Protein AF-0000000086879299 (afdb_homodimer)

pLDDT: mean 91.51, std 10.41, range [32.28, 98.56]

Secondary structure (DSSP, 8-state):
------EEEEEEEE---SSTT--EEEEEEEETTTEEEEEETTEEEEEEEEEPTT-TTEEEE-SS--EEEE-S-TTS-HHHHHHHHHHHHHTSBHHHIIIIIGGG-TT--S-B--GGG--/------EEEEEEEE---SSTT--EEEEEEEETTTEEEEEETTEEEEEEEEEPTT-TTEEEE-SS--EEEE-S-TTS-HHHHHHHHHHHHHTSBHHHIIIIIGGG-TT--S-B--GGG--

Foldseek 3Di:
DPPDWDWDWAKEWEDDDPDRVDIDIFIFIDTPQFKTWGDDPFFIKIFTWHDDPPDPRYTYHPPPDIDTPDGNNPPDDRVVVVVVVVVVVVVDDPVCCVPPPVVPDPPNPDDDPCCVPVD/DPPPWDWDWAKEWEDDDPDRVDIDIFIFIDTPQFKTWGDDPFFTKIFTWHDDPPDPRYTYHPPPDIDTPDGNRPPDDRVVVVVVVVVVVVVDDPVCCVPPPVVPDPPNPDDDPPCVPVD

Structure (mmCIF, N/CA/C/O backbone):
data_AF-0000000086879299-model_v1
#
loop_
_entity.id
_entity.type
_entity.pdbx_description
1 polymer 'Uncharacterized protein'
#
loop_
_atom_site.group_PDB
_atom_site.id
_atom_site.type_symbol
_atom_site.label_atom_id
_atom_site.label_alt_id
_atom_site.label_comp_id
_atom_site.label_asym_id
_atom_site.label_entity_id
_atom_site.label_seq_id
_atom_site.pdbx_PDB_ins_code
_atom_site.Cartn_x
_atom_site.Cartn_y
_atom_site.Cartn_z
_atom_site.occupancy
_atom_site.B_iso_or_equiv
_atom_site.auth_seq_id
_atom_site.auth_comp_id
_atom_site.auth_asym_id
_atom_site.auth_atom_id
_atom_site.pdbx_PDB_model_num
ATOM 1 N N . MET A 1 1 ? -0.903 2.312 -22.438 1 33.12 1 MET A N 1
ATOM 2 C CA . MET A 1 1 ? -1.897 1.322 -22.844 1 33.12 1 MET A CA 1
ATOM 3 C C . MET A 1 1 ? -2.477 0.607 -21.625 1 33.12 1 MET A C 1
ATOM 5 O O . MET A 1 1 ? -1.737 0.22 -20.719 1 33.12 1 MET A O 1
ATOM 9 N N . ILE A 1 2 ? -3.689 0.912 -21.172 1 43.72 2 ILE A N 1
ATOM 10 C CA . ILE A 1 2 ? -4.328 0.278 -20.016 1 43.72 2 ILE A CA 1
ATOM 11 C C . ILE A 1 2 ? -4.09 -1.229 -20.062 1 43.72 2 ILE A C 1
ATOM 13 O O . ILE A 1 2 ? -4.512 -1.903 -21 1 43.72 2 ILE A O 1
ATOM 17 N N . ALA A 1 3 ? -2.988 -1.629 -19.75 1 53.25 3 ALA A N 1
ATOM 18 C CA . ALA A 1 3 ? -2.605 -3.031 -19.906 1 53.25 3 ALA A CA 1
ATOM 19 C C . ALA A 1 3 ? -3.805 -3.951 -19.688 1 53.25 3 ALA A C 1
ATOM 21 O O . ALA A 1 3 ? -4.625 -3.719 -18.797 1 53.25 3 ALA A O 1
ATOM 22 N N . ASN A 1 4 ? -4.277 -4.523 -20.656 1 75.62 4 ASN A N 1
ATOM 23 C CA . ASN A 1 4 ? -5.379 -5.48 -20.688 1 75.62 4 ASN A CA 1
ATOM 24 C C . ASN A 1 4 ? -5.281 -6.469 -19.516 1 75.62 4 ASN A C 1
ATOM 26 O O . ASN A 1 4 ? -4.219 -7.039 -19.266 1 75.62 4 ASN A O 1
ATOM 30 N N . ILE A 1 5 ? -6.199 -6.336 -18.562 1 83.88 5 ILE A N 1
ATOM 31 C CA . ILE A 1 5 ? -6.316 -7.242 -17.438 1 83.88 5 ILE A CA 1
ATOM 32 C C . ILE A 1 5 ? -6.703 -8.633 -17.922 1 83.88 5 ILE A C 1
ATOM 34 O O . ILE A 1 5 ? -7.77 -8.82 -18.516 1 83.88 5 ILE A O 1
ATOM 38 N N . GLU A 1 6 ? -5.801 -9.547 -17.891 1 91.31 6 GLU A N 1
ATOM 39 C CA . GLU A 1 6 ? -6.07 -10.953 -18.188 1 91.31 6 GLU A CA 1
ATOM 40 C C . GLU A 1 6 ? -6.008 -11.797 -16.906 1 91.31 6 GLU A C 1
ATOM 42 O O . GLU A 1 6 ? -4.996 -11.797 -16.203 1 91.31 6 GLU A O 1
ATOM 47 N N . LEU A 1 7 ? -7.141 -12.43 -16.641 1 96.75 7 LEU A N 1
ATOM 48 C CA . LEU A 1 7 ? -7.199 -13.359 -15.508 1 96.75 7 LEU A CA 1
ATOM 49 C C . LEU A 1 7 ? -7.34 -14.797 -16 1 96.75 7 LEU A C 1
ATOM 51 O O . LEU A 1 7 ? -8.227 -15.102 -16.797 1 96.75 7 LEU A O 1
ATOM 55 N N . GLU A 1 8 ? -6.508 -15.594 -15.562 1 97.19 8 GLU A N 1
ATOM 56 C CA . GLU A 1 8 ? -6.574 -17 -15.93 1 97.19 8 GLU A CA 1
ATOM 57 C C . GLU A 1 8 ? -6.625 -17.891 -14.703 1 97.19 8 GLU A C 1
ATOM 59 O O . GLU A 1 8 ? -5.902 -17.672 -13.727 1 97.19 8 GLU A O 1
ATOM 64 N N . LEU A 1 9 ? -7.512 -18.891 -14.719 1 97.81 9 LEU A N 1
ATOM 65 C CA . LEU A 1 9 ? -7.52 -19.922 -13.688 1 97.81 9 LEU A CA 1
ATOM 66 C C . LEU A 1 9 ? -6.32 -20.844 -13.836 1 97.81 9 LEU A C 1
ATOM 68 O O . LEU A 1 9 ? -6.059 -21.359 -14.922 1 97.81 9 LEU A O 1
ATOM 72 N N . ALA A 1 10 ? -5.523 -20.953 -12.758 1 98.19 10 ALA A N 1
ATOM 73 C CA . ALA A 1 10 ? -4.289 -21.734 -12.828 1 98.19 10 ALA A CA 1
ATOM 74 C C . ALA A 1 10 ? -3.943 -22.328 -11.469 1 98.19 10 ALA A C 1
ATOM 76 O O . ALA A 1 10 ? -4.637 -22.094 -10.484 1 98.19 10 ALA A O 1
ATOM 77 N N . SER A 1 11 ? -2.967 -23.172 -11.523 1 98.19 11 SER A N 1
ATOM 78 C CA . SER A 1 11 ? -2.434 -23.766 -10.305 1 98.19 11 SER A CA 1
ATOM 79 C C . SER A 1 11 ? -1.055 -23.219 -9.977 1 98.19 11 SER A C 1
ATOM 81 O O . 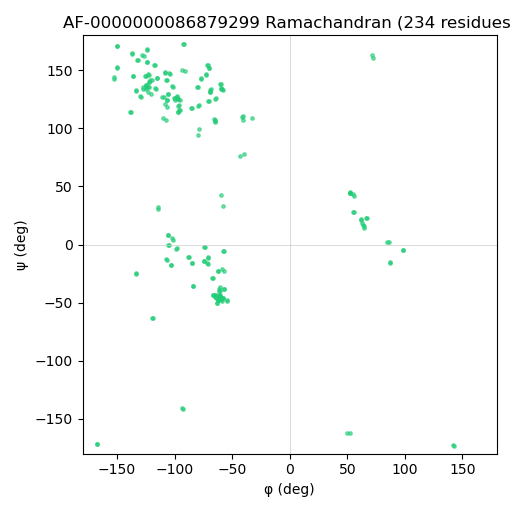SER A 1 11 ? -0.311 -22.797 -10.867 1 98.19 11 SER A O 1
ATOM 83 N N . MET A 1 12 ? -0.769 -23.141 -8.688 1 97.88 12 MET A N 1
ATOM 84 C CA . MET A 1 12 ? 0.548 -22.734 -8.203 1 97.88 12 MET A CA 1
ATOM 85 C C . MET A 1 12 ? 1.095 -23.766 -7.211 1 97.88 12 MET A C 1
ATOM 87 O O . MET A 1 12 ? 0.369 -24.234 -6.332 1 97.88 12 MET A O 1
ATOM 91 N N . VAL A 1 13 ? 2.268 -24.062 -7.375 1 96.75 13 VAL A N 1
ATOM 92 C CA . VAL A 1 13 ? 2.975 -24.891 -6.406 1 96.75 13 VAL A CA 1
ATOM 93 C C . VAL A 1 13 ? 3.766 -24.016 -5.445 1 96.75 13 VAL A C 1
ATOM 95 O O . VAL A 1 13 ? 4.539 -23.156 -5.875 1 96.75 13 VAL A O 1
ATOM 98 N N . LEU A 1 14 ? 3.523 -24.203 -4.207 1 95.94 14 LEU A N 1
ATOM 99 C CA . LEU A 1 14 ? 4.211 -23.422 -3.176 1 95.94 14 LEU A CA 1
ATOM 100 C C . LEU A 1 14 ? 4.977 -24.344 -2.229 1 95.94 14 LEU A C 1
ATOM 102 O O . LEU A 1 14 ? 4.461 -25.391 -1.822 1 95.94 14 LEU A O 1
ATOM 106 N N . GLY A 1 15 ? 6.145 -23.891 -1.827 1 92.81 15 GLY A N 1
ATOM 107 C CA . GLY A 1 15 ? 7.027 -24.656 -0.96 1 92.81 15 GLY A CA 1
ATOM 108 C C . GLY A 1 15 ? 8.492 -24.5 -1.317 1 92.81 15 GLY A C 1
ATOM 109 O O . GLY A 1 15 ? 8.867 -23.609 -2.076 1 92.81 15 GLY A O 1
ATOM 110 N N . PRO A 1 16 ? 9.344 -25.172 -0.777 1 91.12 16 PRO A N 1
ATOM 111 C CA . PRO A 1 16 ? 9.07 -26.156 0.265 1 91.12 16 PRO A CA 1
ATOM 112 C C . PRO A 1 16 ? 8.664 -25.516 1.592 1 91.12 16 PRO A C 1
ATOM 114 O O . PRO A 1 16 ? 8.961 -24.344 1.838 1 91.12 16 PRO A O 1
ATOM 117 N N . TRP A 1 17 ? 7.883 -26.312 2.42 1 91.81 17 TRP A N 1
ATOM 118 C CA . TRP A 1 17 ? 7.477 -25.922 3.766 1 91.81 17 TRP A CA 1
ATOM 119 C C . TRP A 1 17 ? 8.461 -26.438 4.805 1 91.81 17 TRP A C 1
ATOM 121 O O . TRP A 1 17 ? 9.68 -26.312 4.633 1 91.81 17 TRP A O 1
ATOM 131 N N . ASP A 1 18 ? 8.078 -26.859 5.879 1 90 18 ASP A N 1
ATOM 132 C CA . ASP A 1 18 ? 8.977 -27.266 6.957 1 90 18 ASP A CA 1
ATOM 133 C C . ASP A 1 18 ? 9.883 -28.422 6.52 1 90 18 ASP A C 1
ATOM 135 O O . ASP A 1 18 ? 11.078 -28.438 6.844 1 90 18 ASP A O 1
ATOM 139 N N . ASN A 1 19 ? 9.352 -29.344 5.715 1 91.81 19 ASN A N 1
ATOM 140 C CA . ASN A 1 19 ? 10.141 -30.422 5.121 1 91.81 19 ASN A CA 1
ATOM 141 C C . ASN A 1 19 ? 10.469 -30.141 3.656 1 91.81 19 ASN A C 1
ATOM 143 O O . ASN A 1 19 ? 9.594 -29.719 2.891 1 91.81 19 ASN A O 1
ATOM 147 N N . PRO A 1 20 ? 11.672 -30.391 3.277 1 92.12 20 PRO A N 1
ATOM 148 C CA . PRO A 1 20 ? 12.141 -30.016 1.94 1 92.12 20 PRO A CA 1
ATOM 149 C C . PRO A 1 20 ? 11.312 -30.656 0.826 1 92.12 20 PRO A C 1
ATOM 151 O O . PRO A 1 20 ? 11.328 -30.172 -0.309 1 92.12 20 PRO A O 1
ATOM 154 N N . HIS A 1 21 ? 10.664 -31.656 1.074 1 93.31 21 HIS A N 1
ATOM 155 C CA . HIS A 1 21 ? 9.906 -32.344 0.033 1 93.31 21 HIS A CA 1
ATOM 156 C C . HIS A 1 21 ? 8.422 -32.031 0.12 1 93.31 21 HIS A C 1
ATOM 158 O O . HIS A 1 21 ? 7.613 -32.594 -0.616 1 93.31 21 HIS A O 1
ATOM 164 N N . GLN A 1 22 ? 8.023 -31.141 1.001 1 94.81 22 GLN A N 1
ATOM 165 C CA . GLN A 1 22 ? 6.613 -30.828 1.217 1 94.81 22 GLN A CA 1
ATOM 166 C C . GLN A 1 22 ? 6.191 -29.578 0.436 1 94.81 22 GLN A C 1
ATOM 168 O O . GLN A 1 22 ? 6.695 -28.484 0.689 1 94.81 22 GLN A O 1
ATOM 173 N N . TYR A 1 23 ? 5.324 -29.828 -0.511 1 95.69 23 TYR A N 1
ATOM 174 C CA . TYR A 1 23 ? 4.758 -28.75 -1.328 1 95.69 23 TYR A CA 1
ATOM 175 C C . TYR A 1 23 ? 3.234 -28.766 -1.255 1 95.69 23 TYR A C 1
ATOM 177 O O . TYR A 1 23 ? 2.631 -29.75 -0.825 1 95.69 23 TYR A O 1
ATOM 185 N N . ALA A 1 24 ? 2.727 -27.656 -1.532 1 95.88 24 ALA A N 1
ATOM 186 C CA . ALA A 1 24 ? 1.274 -27.531 -1.609 1 95.88 24 ALA A CA 1
ATOM 187 C C . ALA A 1 24 ? 0.845 -26.953 -2.957 1 95.88 24 ALA A C 1
ATOM 189 O O . ALA A 1 24 ? 1.569 -26.172 -3.559 1 95.88 24 ALA A O 1
ATOM 190 N N . LEU A 1 25 ? -0.241 -27.453 -3.344 1 96.5 25 LEU A N 1
ATOM 191 C CA . LEU A 1 25 ? -0.847 -26.969 -4.578 1 96.5 25 LEU A CA 1
ATOM 192 C C . LEU A 1 25 ? -2.057 -26.078 -4.281 1 96.5 25 LEU A C 1
ATOM 194 O O . LEU A 1 25 ? -2.928 -26.469 -3.494 1 96.5 25 LEU A O 1
ATOM 198 N N . TYR A 1 26 ? -2.016 -24.953 -4.914 1 97.31 26 TYR A N 1
ATOM 199 C CA . TYR A 1 26 ? -3.135 -24.016 -4.781 1 97.31 26 TYR A CA 1
ATOM 200 C C . TYR A 1 26 ? -3.729 -23.688 -6.141 1 97.31 26 TYR A C 1
ATOM 202 O O . TYR A 1 26 ? -3.016 -23.656 -7.148 1 97.31 26 TYR A O 1
ATOM 210 N N . GLU A 1 27 ? -4.953 -23.5 -6.078 1 97.56 27 GLU A N 1
ATOM 211 C CA . GLU A 1 27 ? -5.633 -22.969 -7.262 1 97.56 27 GLU A CA 1
ATOM 212 C C . GLU A 1 27 ? -6.039 -21.516 -7.062 1 97.56 27 GLU A C 1
ATOM 214 O O . GLU A 1 27 ? -6.457 -21.125 -5.969 1 97.56 27 GLU A O 1
ATOM 219 N N . GLY A 1 28 ? -5.895 -20.734 -8.148 1 98.06 28 GLY A N 1
ATOM 220 C CA . GLY A 1 28 ? -6.262 -19.328 -8.086 1 98.06 28 GLY A CA 1
ATOM 221 C C . GLY A 1 28 ? -6.332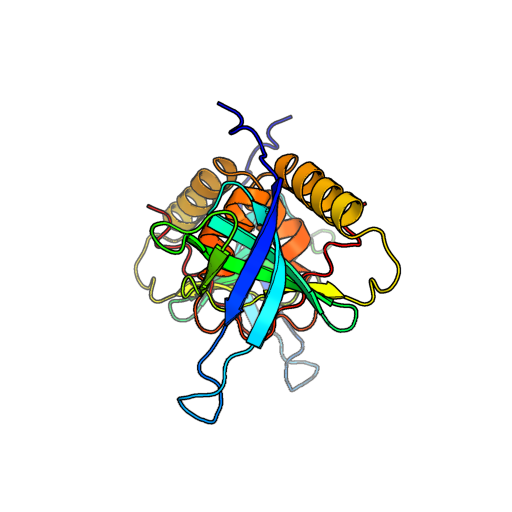 -18.672 -9.453 1 98.06 28 GLY A C 1
ATOM 222 O O . GLY A 1 28 ? -6.363 -19.344 -10.477 1 98.06 28 GLY A O 1
ATOM 223 N N . TYR A 1 29 ? -6.488 -17.406 -9.453 1 98.56 29 TYR A N 1
ATOM 224 C CA . TYR A 1 29 ? -6.551 -16.609 -10.672 1 98.56 29 TYR A CA 1
ATOM 225 C C . TYR A 1 29 ? -5.27 -15.812 -10.867 1 98.56 29 TYR A C 1
ATOM 227 O O . TYR A 1 29 ? -4.879 -15.031 -10 1 98.56 29 TYR A O 1
ATOM 235 N N . VAL A 1 30 ? -4.66 -15.992 -12 1 98.5 30 VAL A N 1
ATOM 236 C CA . VAL A 1 30 ? -3.395 -15.336 -12.305 1 98.5 30 VAL A CA 1
ATOM 237 C C . VAL A 1 30 ? -3.652 -14.086 -13.148 1 98.5 30 VAL A C 1
ATOM 239 O O . VAL A 1 30 ? -4.367 -14.148 -14.156 1 98.5 30 VAL A O 1
ATOM 242 N N . LEU A 1 31 ? -3.117 -13.016 -12.664 1 98.25 31 LEU A N 1
ATOM 243 C CA . LEU A 1 31 ? -3.205 -11.742 -13.367 1 98.25 31 LEU A CA 1
ATOM 244 C C . LEU A 1 31 ? -1.965 -11.5 -14.219 1 98.25 31 LEU A C 1
ATOM 246 O O . LEU A 1 31 ? -0.853 -11.414 -13.695 1 98.25 31 LEU A O 1
ATOM 250 N N . ASN A 1 32 ? -2.127 -11.43 -15.539 1 96.75 32 ASN A N 1
ATOM 251 C CA . ASN A 1 32 ? -1.102 -11.078 -16.516 1 96.75 32 ASN A CA 1
ATOM 252 C C . ASN A 1 32 ? 0.121 -11.984 -16.391 1 96.75 32 ASN A C 1
ATOM 254 O O . ASN A 1 32 ? 1.256 -11.523 -16.516 1 96.75 32 ASN A O 1
ATOM 258 N N . GLU A 1 33 ? -0.052 -13.227 -15.922 1 96.25 33 GLU A N 1
ATOM 259 C CA . GLU A 1 33 ? 0.98 -14.25 -15.797 1 96.25 33 GLU A CA 1
ATOM 260 C C . GLU A 1 33 ? 2.031 -13.852 -14.766 1 96.25 33 GLU A C 1
ATOM 262 O O . GLU A 1 33 ? 3.18 -14.297 -14.836 1 96.25 33 GLU A O 1
ATOM 267 N N . ARG A 1 34 ? 1.686 -12.945 -13.812 1 97.5 34 ARG A N 1
ATOM 268 C CA . ARG A 1 34 ? 2.723 -12.422 -12.922 1 97.5 34 ARG A CA 1
ATOM 269 C C . ARG A 1 34 ? 2.266 -12.445 -11.469 1 97.5 34 ARG A C 1
ATOM 271 O O . ARG A 1 34 ? 3.09 -12.445 -10.555 1 97.5 34 ARG A O 1
ATOM 278 N N . HIS A 1 35 ? 1.022 -12.414 -11.273 1 98.44 35 HIS A N 1
ATOM 279 C CA . HIS A 1 35 ? 0.482 -12.383 -9.922 1 98.44 35 HIS A CA 1
ATOM 280 C C . HIS A 1 35 ? -0.698 -13.336 -9.773 1 98.44 35 HIS A C 1
ATOM 282 O O . HIS A 1 35 ? -1.48 -13.508 -10.719 1 98.44 35 HIS A O 1
ATOM 288 N N . ILE A 1 36 ? -0.821 -13.945 -8.617 1 98.5 36 ILE A N 1
ATOM 289 C CA . ILE A 1 36 ? -1.918 -14.891 -8.43 1 98.5 36 ILE A CA 1
ATOM 290 C C . ILE A 1 36 ? -2.744 -14.492 -7.211 1 98.5 36 ILE A C 1
ATOM 292 O O . ILE A 1 36 ? -2.193 -14.062 -6.195 1 98.5 36 ILE A O 1
ATOM 296 N N . PHE A 1 37 ? -4.016 -14.57 -7.332 1 98.38 37 PHE A N 1
ATOM 297 C CA . PHE A 1 37 ? -4.988 -14.453 -6.254 1 98.38 37 PHE A CA 1
ATOM 298 C C . PHE A 1 37 ? -5.48 -15.828 -5.809 1 98.38 37 PHE A C 1
ATOM 300 O O . PHE A 1 37 ? -5.953 -16.609 -6.629 1 98.38 37 PHE A O 1
ATOM 307 N N . ILE A 1 38 ? -5.379 -16.094 -4.531 1 96.81 38 ILE A N 1
ATOM 308 C CA . ILE A 1 38 ? -5.754 -17.406 -4.012 1 96.81 38 ILE A CA 1
ATOM 309 C C . ILE A 1 38 ? -6.711 -17.25 -2.832 1 96.81 38 ILE A C 1
ATOM 311 O O . ILE A 1 38 ? -6.41 -16.516 -1.883 1 96.81 38 ILE A O 1
ATOM 315 N N . MET A 1 39 ? -7.852 -17.938 -2.939 1 96.31 39 MET A N 1
ATOM 316 C CA . MET A 1 39 ? -8.75 -18.031 -1.789 1 96.31 39 MET A CA 1
ATOM 317 C C . MET A 1 39 ? -8.328 -19.172 -0.865 1 96.31 39 MET A C 1
ATOM 319 O O . MET A 1 39 ? -8.25 -20.328 -1.291 1 96.31 39 MET A O 1
ATOM 323 N N . ASP A 1 40 ? -7.973 -18.844 0.354 1 93.5 40 ASP A N 1
ATOM 324 C CA . ASP A 1 40 ? -7.566 -19.859 1.332 1 93.5 40 ASP A CA 1
ATOM 325 C C . ASP A 1 40 ? -8.164 -19.547 2.705 1 93.5 40 ASP A C 1
ATOM 327 O O . ASP A 1 40 ? -7.84 -18.531 3.322 1 93.5 40 ASP A O 1
ATOM 331 N N . GLU A 1 41 ? -9.039 -20.406 3.139 1 92 41 GLU A N 1
ATOM 332 C CA . GLU A 1 41 ? -9.641 -20.328 4.465 1 92 41 GLU A CA 1
ATOM 333 C C . GLU A 1 41 ? -10.289 -18.969 4.699 1 92 41 GLU A C 1
ATOM 335 O O . GLU A 1 41 ? -10.047 -18.328 5.723 1 92 41 GLU A O 1
ATOM 340 N N . GLY A 1 42 ? -10.984 -18.516 3.713 1 92.81 42 GLY A N 1
ATOM 341 C CA . GLY A 1 42 ? -11.789 -17.312 3.863 1 92.81 42 GLY A CA 1
ATOM 342 C C . GLY A 1 42 ? -11 -16.031 3.641 1 92.81 42 GLY A C 1
ATOM 343 O O . GLY A 1 42 ? -11.516 -14.93 3.838 1 92.81 42 GLY A O 1
ATOM 344 N N . SER A 1 43 ? -9.773 -16.141 3.309 1 95.5 43 SER A N 1
ATOM 345 C CA . SER A 1 43 ? -8.938 -14.992 2.994 1 95.5 43 SER A CA 1
ATOM 346 C C . SER A 1 43 ? -8.484 -15.016 1.539 1 95.5 43 SER A C 1
ATOM 348 O O . SER A 1 43 ? -8.219 -16.094 0.986 1 95.5 43 SER A O 1
ATOM 350 N N . LEU A 1 44 ? -8.414 -13.875 0.963 1 96.81 44 LEU A N 1
ATOM 351 C CA . LEU A 1 44 ? -7.852 -13.727 -0.375 1 96.81 44 LEU A CA 1
ATOM 352 C C . LEU A 1 44 ? -6.391 -13.297 -0.307 1 96.81 44 LEU A C 1
ATOM 354 O O . LEU A 1 44 ? -6.074 -12.242 0.239 1 96.81 44 LEU A O 1
ATOM 358 N N . TRP A 1 45 ? -5.559 -14.117 -0.84 1 96.38 45 TRP A N 1
ATOM 359 C CA . TRP A 1 45 ? -4.117 -13.883 -0.824 1 96.38 45 TRP A CA 1
ATOM 360 C C . TRP A 1 45 ? -3.625 -13.414 -2.189 1 96.38 45 TRP A C 1
ATOM 362 O O . TRP A 1 45 ? -4.156 -13.82 -3.223 1 96.38 45 TRP A O 1
ATOM 372 N N . LEU A 1 46 ? -2.631 -12.57 -2.154 1 97.44 46 LEU A N 1
ATOM 373 C CA . LEU A 1 46 ? -1.942 -12.102 -3.352 1 97.44 46 LEU A CA 1
ATOM 374 C C . LEU A 1 46 ? -0.454 -12.422 -3.283 1 97.44 46 LEU A C 1
ATOM 376 O O . LEU A 1 46 ? 0.177 -12.25 -2.238 1 97.44 46 LEU A O 1
ATOM 380 N N . ARG A 1 47 ? 0.074 -12.914 -4.383 1 96.56 47 ARG A N 1
ATOM 381 C CA . ARG A 1 47 ? 1.5 -13.211 -4.469 1 96.56 47 ARG A CA 1
ATOM 382 C C . ARG A 1 47 ? 2.01 -13.047 -5.898 1 96.56 47 ARG A C 1
ATOM 384 O O . ARG A 1 47 ? 1.235 -13.133 -6.852 1 96.56 47 ARG A O 1
ATOM 391 N N . HIS A 1 48 ? 3.271 -12.727 -5.977 1 97.62 48 HIS A N 1
ATOM 392 C CA . HIS A 1 48 ? 3.943 -12.781 -7.27 1 97.62 48 HIS A CA 1
ATOM 393 C C . HIS A 1 48 ? 4.281 -14.219 -7.652 1 97.62 48 HIS A C 1
ATOM 395 O O . HIS A 1 48 ? 4.672 -15.016 -6.797 1 97.62 48 HIS A O 1
ATOM 401 N N . VAL A 1 49 ? 4.172 -14.547 -8.953 1 98 49 VAL A N 1
ATOM 402 C CA . VAL A 1 49 ? 4.457 -15.898 -9.414 1 98 49 VAL A CA 1
ATOM 403 C C . VAL A 1 49 ? 5.27 -15.852 -10.711 1 98 49 VAL A C 1
ATOM 405 O O . VAL A 1 49 ? 5.371 -14.797 -11.344 1 98 49 VAL A O 1
ATOM 408 N N . LEU A 1 50 ? 5.84 -17.016 -11 1 97.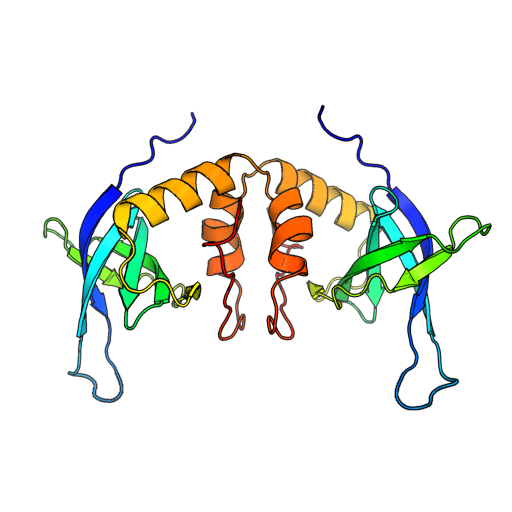81 50 LEU A N 1
ATOM 409 C CA . LEU A 1 50 ? 6.52 -17.25 -12.266 1 97.81 50 LEU A CA 1
ATOM 410 C C . LEU A 1 50 ? 5.902 -18.438 -13 1 97.81 50 LEU A C 1
ATOM 412 O O . LEU A 1 50 ? 5.57 -19.453 -12.375 1 97.81 50 LEU A O 1
ATOM 416 N N . LYS A 1 51 ? 5.793 -18.297 -14.211 1 96.94 51 LYS A N 1
ATOM 417 C CA . LYS A 1 51 ? 5.262 -19.406 -15 1 96.94 51 LYS A CA 1
ATOM 418 C C . LYS A 1 51 ? 6.25 -20.578 -15.039 1 96.94 51 LYS A C 1
ATOM 420 O O . LYS A 1 51 ? 7.445 -20.375 -15.25 1 96.94 51 LYS A O 1
ATOM 425 N N . ALA A 1 52 ? 5.719 -21.781 -14.758 1 95.94 52 ALA A N 1
ATOM 426 C CA . ALA A 1 52 ? 6.559 -22.969 -14.867 1 95.94 52 ALA A CA 1
ATOM 427 C C . ALA A 1 52 ? 6.906 -23.25 -16.328 1 95.94 52 ALA A C 1
ATOM 429 O O . ALA A 1 52 ? 6.035 -23.203 -17.203 1 95.94 52 ALA A O 1
ATOM 430 N N . PRO A 1 53 ? 8.133 -23.516 -16.578 1 92.81 53 PRO A N 1
ATOM 431 C CA . PRO A 1 53 ? 8.531 -23.781 -17.969 1 92.81 53 PRO A CA 1
ATOM 432 C C . PRO A 1 53 ? 7.789 -24.969 -18.578 1 92.81 53 PRO A C 1
ATOM 434 O O . PRO A 1 53 ? 7.621 -26 -17.938 1 92.81 53 PRO A O 1
ATOM 437 N N . HIS A 1 54 ? 7.316 -24.75 -19.812 1 91.88 54 HIS A N 1
ATOM 438 C CA . HIS A 1 54 ? 6.723 -25.766 -20.656 1 91.88 54 HIS A CA 1
ATOM 439 C C . HIS A 1 54 ? 5.449 -26.344 -20.031 1 91.88 54 HIS A C 1
ATOM 441 O O . HIS A 1 54 ? 5.086 -27.484 -20.281 1 91.88 54 HIS A O 1
ATOM 447 N N . MET A 1 55 ? 4.863 -25.719 -19.141 1 90.31 55 MET A N 1
ATOM 448 C CA . MET A 1 55 ? 3.605 -26.156 -18.531 1 90.31 55 MET A CA 1
ATOM 449 C C . MET A 1 55 ? 2.533 -25.078 -18.688 1 90.31 55 MET A C 1
ATOM 451 O O . MET A 1 55 ? 2.771 -23.906 -18.391 1 90.31 55 MET A O 1
ATOM 455 N N . ASP A 1 56 ? 1.441 -25.5 -19.125 1 93.06 56 ASP A N 1
ATOM 456 C CA . ASP A 1 56 ? 0.327 -24.578 -19.234 1 93.06 56 ASP A CA 1
ATOM 457 C C . ASP A 1 56 ? -0.372 -24.375 -17.891 1 93.06 56 ASP A C 1
ATOM 459 O O . ASP A 1 56 ? -0.565 -25.344 -17.141 1 93.06 56 ASP A O 1
ATOM 463 N N . HIS A 1 57 ? -0.707 -23.188 -17.5 1 96.62 57 HIS A N 1
ATOM 464 C CA . HIS A 1 57 ? -1.537 -22.797 -16.375 1 96.62 57 HIS A CA 1
ATOM 465 C C . HIS A 1 57 ? -0.912 -23.25 -15.047 1 96.62 57 HIS A C 1
ATOM 467 O O . HIS A 1 57 ? -1.625 -23.547 -14.086 1 96.62 57 HIS A O 1
ATOM 473 N N . LEU A 1 58 ? 0.415 -23.516 -15.031 1 98.06 58 LEU A N 1
ATOM 474 C CA . LEU A 1 58 ? 1.131 -23.859 -13.805 1 98.06 58 LEU A CA 1
ATOM 475 C C . LEU A 1 58 ? 2.182 -22.797 -13.477 1 98.06 58 LEU A C 1
ATOM 477 O O . LEU A 1 58 ? 2.947 -22.391 -14.352 1 98.06 58 LEU A O 1
ATOM 481 N N . TYR A 1 59 ? 2.168 -22.438 -12.219 1 98.31 59 TYR A N 1
ATOM 482 C CA . TYR A 1 59 ? 3.064 -21.375 -11.758 1 98.31 59 TYR A CA 1
ATOM 483 C C . TYR A 1 59 ? 3.793 -21.797 -10.484 1 98.31 59 TYR A C 1
ATOM 485 O O . TYR A 1 59 ? 3.361 -22.734 -9.789 1 98.31 59 TYR A O 1
ATOM 493 N N . ILE A 1 60 ? 4.883 -21.125 -10.281 1 97.5 60 ILE A N 1
ATOM 494 C CA . ILE A 1 60 ? 5.66 -21.344 -9.062 1 97.5 60 ILE A CA 1
ATOM 495 C C . ILE A 1 60 ? 5.84 -20.016 -8.32 1 97.5 60 ILE A C 1
ATOM 497 O O . ILE A 1 60 ? 5.527 -18.953 -8.859 1 97.5 60 ILE A O 1
ATOM 501 N N . ASP A 1 61 ? 6.285 -20.156 -7.121 1 95.44 61 ASP A N 1
ATOM 502 C CA . ASP A 1 61 ? 6.445 -18.984 -6.266 1 95.44 61 ASP A CA 1
ATOM 503 C C . ASP A 1 61 ? 7.398 -17.969 -6.895 1 95.44 61 ASP A C 1
ATOM 505 O O . ASP A 1 61 ? 8.461 -18.328 -7.391 1 95.44 61 ASP A O 1
ATOM 509 N N . GLY A 1 62 ? 6.977 -16.688 -6.871 1 95.38 62 GLY A N 1
ATOM 510 C CA . GLY A 1 62 ? 7.766 -15.625 -7.473 1 95.38 62 GLY A CA 1
ATO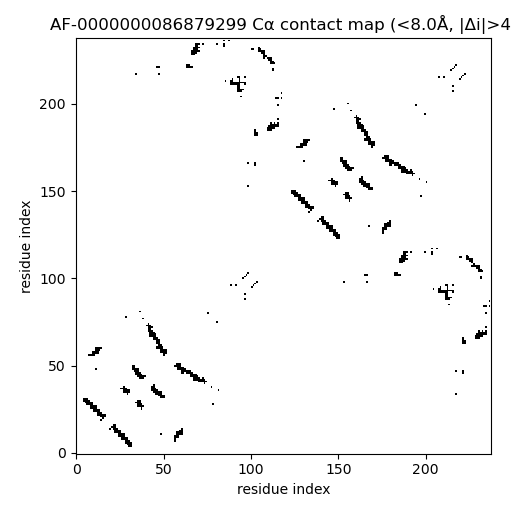M 511 C C . GLY A 1 62 ? 8.602 -14.852 -6.461 1 95.38 62 GLY A C 1
ATOM 512 O O . GLY A 1 62 ? 9.305 -13.906 -6.82 1 95.38 62 GLY A O 1
ATOM 513 N N . GLY A 1 63 ? 8.484 -15.148 -5.227 1 91.75 63 GLY A N 1
ATOM 514 C CA . GLY A 1 63 ? 9.438 -14.656 -4.25 1 91.75 63 GLY A CA 1
ATOM 515 C C . GLY A 1 63 ? 8.945 -13.43 -3.502 1 91.75 63 GLY A C 1
ATOM 516 O O . GLY A 1 63 ? 9.617 -12.938 -2.596 1 91.75 63 GLY A O 1
ATOM 517 N N . SER A 1 64 ? 7.812 -12.836 -3.783 1 89.75 64 SER A N 1
ATOM 518 C CA . SER A 1 64 ? 7.336 -11.625 -3.133 1 89.75 64 SER A CA 1
ATOM 519 C C . SER A 1 64 ? 6.832 -11.914 -1.722 1 89.75 64 SER A C 1
ATOM 521 O O . SER A 1 64 ? 6.609 -10.992 -0.935 1 89.75 64 SER A O 1
ATOM 523 N N . GLY A 1 65 ? 6.594 -13.18 -1.333 1 89.75 65 GLY A N 1
ATOM 524 C CA . GLY A 1 65 ? 5.762 -13.484 -0.183 1 89.75 65 GLY A CA 1
ATOM 525 C C . GLY A 1 65 ? 4.285 -13.234 -0.433 1 89.75 65 GLY A C 1
ATOM 526 O O . GLY A 1 65 ? 3.916 -12.602 -1.424 1 89.75 65 GLY A O 1
ATOM 527 N N . GLY A 1 66 ? 3.482 -13.805 0.336 1 91.5 66 GLY A N 1
ATOM 528 C CA . GLY A 1 66 ? 2.045 -13.625 0.211 1 91.5 66 GLY A CA 1
ATOM 529 C C . GLY A 1 66 ? 1.51 -12.477 1.048 1 91.5 66 GLY A C 1
ATOM 530 O O . GLY A 1 66 ? 2.09 -12.133 2.078 1 91.5 66 GLY A O 1
ATOM 531 N N . MET A 1 67 ? 0.453 -11.875 0.557 1 92.81 67 MET A N 1
ATOM 532 C CA . MET A 1 67 ? -0.23 -10.812 1.286 1 92.81 67 MET A CA 1
ATOM 533 C C . MET A 1 67 ? -1.739 -11.031 1.278 1 92.81 67 MET A C 1
ATOM 535 O O . MET A 1 67 ? -2.318 -11.359 0.242 1 92.81 67 MET A O 1
ATOM 539 N N . ILE A 1 68 ? -2.357 -10.906 2.469 1 93.81 68 ILE A N 1
ATOM 540 C CA . ILE A 1 68 ? -3.812 -10.984 2.527 1 93.81 68 ILE A CA 1
ATOM 541 C C . ILE A 1 68 ? -4.418 -9.656 2.092 1 93.81 68 ILE A C 1
ATOM 543 O O . ILE A 1 68 ? -4.125 -8.609 2.68 1 93.81 68 ILE A O 1
ATOM 547 N N . ILE A 1 69 ? -5.203 -9.711 1.054 1 95.12 69 ILE A N 1
ATOM 548 C CA . ILE A 1 69 ? -5.742 -8.453 0.545 1 95.12 69 ILE A CA 1
ATOM 549 C C . ILE A 1 69 ? -7.23 -8.359 0.883 1 95.12 69 ILE A C 1
ATOM 551 O O . ILE A 1 69 ? -7.824 -7.281 0.79 1 95.12 69 ILE A O 1
ATOM 555 N N . ALA A 1 70 ? -7.852 -9.461 1.314 1 93.69 70 ALA A N 1
ATOM 556 C CA . ALA A 1 70 ? -9.234 -9.492 1.788 1 93.69 70 ALA A CA 1
ATOM 557 C C . ALA A 1 70 ? -9.453 -10.625 2.779 1 93.69 70 ALA A C 1
ATOM 559 O O . ALA A 1 70 ? -8.875 -11.711 2.629 1 93.69 70 ALA A O 1
ATOM 560 N N . ASN A 1 71 ? -10.273 -10.352 3.736 1 91.56 71 ASN A N 1
ATOM 561 C CA . ASN A 1 71 ? -10.57 -11.352 4.75 1 91.56 71 ASN A CA 1
ATOM 562 C C . ASN A 1 71 ? -12.078 -11.547 4.922 1 91.56 71 ASN A C 1
ATOM 564 O O . ASN A 1 71 ? -12.867 -10.734 4.438 1 91.56 71 ASN A O 1
ATOM 568 N N . GLU A 1 72 ? -12.344 -12.656 5.535 1 91.06 72 GLU A N 1
ATOM 569 C CA . GLU A 1 72 ? -13.727 -13 5.84 1 91.06 72 GLU A CA 1
ATOM 570 C C . GLU A 1 72 ? -14.602 -12.906 4.594 1 91.06 72 GLU A C 1
ATOM 572 O O . GLU A 1 72 ? -15.68 -12.297 4.629 1 91.06 72 GLU A O 1
ATOM 577 N N . VAL A 1 73 ? -14.078 -13.43 3.557 1 91.75 73 VAL A N 1
ATOM 578 C CA . VAL A 1 73 ? -14.797 -13.367 2.287 1 91.75 73 VAL A CA 1
ATOM 579 C C . VAL A 1 73 ? -15.203 -14.766 1.852 1 91.75 73 VAL A C 1
ATOM 581 O O . VAL A 1 73 ? -15.312 -15.047 0.655 1 91.75 73 VAL A O 1
ATOM 584 N N . GLU A 1 74 ? -15.406 -15.492 2.809 1 88.62 74 GLU A N 1
ATOM 585 C CA . GLU A 1 74 ? -15.867 -16.844 2.52 1 88.62 74 GLU A CA 1
ATOM 586 C C . GLU A 1 74 ? -17.188 -16.828 1.762 1 88.62 74 GLU A C 1
ATOM 588 O O . GLU A 1 74 ? -18.094 -16.047 2.094 1 88.62 74 GLU A O 1
ATOM 593 N N . GLY A 1 75 ? -17.359 -17.641 0.794 1 86.12 75 GLY A N 1
ATOM 594 C CA . GLY A 1 75 ? -18.625 -17.797 0.089 1 86.12 75 GLY A CA 1
ATOM 595 C C . GLY A 1 75 ? -18.781 -16.812 -1.059 1 86.12 75 GLY A C 1
ATOM 596 O O . GLY A 1 75 ? -19.703 -16.953 -1.872 1 86.12 75 GLY A O 1
ATOM 597 N N . MET A 1 76 ? -18 -15.781 -1.106 1 89.62 76 MET A N 1
ATOM 598 C CA . MET A 1 76 ? -18.094 -14.844 -2.219 1 89.62 76 MET A CA 1
ATOM 599 C C . MET A 1 76 ? -17.578 -15.469 -3.508 1 89.62 76 MET A C 1
ATOM 601 O O . MET A 1 76 ? -16.797 -16.438 -3.469 1 89.62 76 MET A O 1
ATOM 605 N N . ASP A 1 77 ? -18.109 -14.992 -4.566 1 94.81 77 ASP A N 1
ATOM 606 C CA . ASP A 1 77 ? -17.531 -15.32 -5.863 1 94.81 77 ASP A CA 1
ATOM 607 C C . ASP A 1 77 ? -16.125 -14.734 -6.008 1 94.81 77 ASP A C 1
ATOM 609 O O . ASP A 1 77 ? -15.969 -13.531 -6.188 1 94.81 77 ASP A O 1
ATOM 613 N N . THR A 1 78 ? -15.203 -15.594 -5.961 1 95.31 78 THR A N 1
ATOM 614 C CA . THR A 1 78 ? -13.812 -15.172 -5.918 1 95.31 78 THR A CA 1
ATOM 615 C C . THR A 1 78 ? -13.453 -14.352 -7.152 1 95.31 78 THR A C 1
ATOM 617 O O . THR A 1 78 ? -12.82 -13.297 -7.039 1 95.31 78 THR A O 1
ATOM 620 N N . LEU A 1 79 ? -13.805 -14.812 -8.289 1 96.56 79 LEU A N 1
ATOM 621 C CA . LEU A 1 79 ? -13.484 -14.109 -9.531 1 96.56 79 LEU A CA 1
ATOM 622 C C . LEU A 1 79 ? -14.117 -12.727 -9.547 1 96.56 79 LEU A C 1
ATOM 624 O O . LEU A 1 79 ? -13.469 -11.75 -9.922 1 96.56 79 LEU A O 1
ATOM 628 N N . ALA A 1 80 ? -15.336 -12.625 -9.172 1 95.94 80 ALA A N 1
ATOM 629 C CA . ALA A 1 80 ? -16.031 -11.336 -9.125 1 95.94 80 ALA A CA 1
ATOM 630 C C . ALA A 1 80 ? -15.352 -10.391 -8.141 1 95.94 80 ALA A C 1
ATOM 632 O O . ALA A 1 80 ? -15.203 -9.195 -8.422 1 95.94 80 ALA A O 1
ATOM 633 N N . LEU A 1 81 ? -15 -10.969 -6.996 1 96.69 81 LEU A N 1
ATOM 634 C CA . LEU A 1 81 ? -14.32 -10.164 -5.988 1 96.69 81 LEU A CA 1
ATOM 635 C C . LEU A 1 81 ? -13.008 -9.617 -6.531 1 96.69 81 LEU A C 1
ATOM 637 O O . LEU A 1 81 ? -12.719 -8.422 -6.398 1 96.69 81 LEU A O 1
ATOM 641 N N . ILE A 1 82 ? -12.234 -10.469 -7.188 1 97.5 82 ILE A N 1
ATOM 642 C CA . ILE A 1 82 ? -10.938 -10.078 -7.738 1 97.5 82 ILE A CA 1
ATOM 643 C C . ILE A 1 82 ? -11.133 -8.977 -8.781 1 97.5 82 ILE A C 1
ATOM 645 O O . ILE A 1 82 ? -10.43 -7.969 -8.766 1 97.5 82 ILE A O 1
ATOM 649 N N . LYS A 1 83 ? -12.062 -9.133 -9.648 1 96.56 83 LYS A N 1
ATOM 650 C CA . LYS A 1 83 ? -12.328 -8.148 -10.695 1 96.56 83 LYS A CA 1
ATOM 651 C C . LYS A 1 83 ? -12.727 -6.805 -10.102 1 96.56 83 LYS A C 1
ATOM 653 O O . LYS A 1 83 ? -12.305 -5.75 -10.586 1 96.56 83 LYS A O 1
ATOM 658 N N . THR A 1 84 ? -13.516 -6.883 -9.07 1 95.94 84 THR A N 1
ATOM 659 C CA . THR A 1 84 ? -13.938 -5.66 -8.391 1 95.94 84 THR A CA 1
ATOM 660 C C . THR A 1 84 ? -12.734 -4.934 -7.793 1 95.94 84 THR A C 1
ATOM 662 O O . THR A 1 84 ? -12.586 -3.723 -7.969 1 95.94 84 THR A O 1
ATOM 665 N N . ILE A 1 85 ? -11.945 -5.684 -7.074 1 96.88 85 ILE A N 1
ATOM 666 C CA . ILE A 1 85 ? -10.766 -5.105 -6.438 1 96.88 85 ILE A CA 1
ATOM 667 C C . ILE A 1 85 ? -9.867 -4.469 -7.496 1 96.88 85 ILE A C 1
ATOM 669 O O . ILE A 1 85 ? -9.438 -3.324 -7.344 1 96.88 85 ILE A O 1
ATOM 673 N N . ILE A 1 86 ? -9.641 -5.176 -8.586 1 97.25 86 ILE A N 1
ATOM 674 C CA . ILE A 1 86 ? -8.781 -4.684 -9.664 1 97.25 86 ILE A CA 1
ATOM 675 C C . ILE A 1 86 ? -9.375 -3.41 -10.258 1 97.25 86 ILE A C 1
ATOM 677 O O . ILE A 1 86 ? -8.672 -2.414 -10.438 1 97.25 86 ILE A O 1
ATOM 681 N N . THR A 1 87 ? -10.617 -3.461 -10.539 1 95.75 87 THR A N 1
ATOM 682 C CA . THR A 1 87 ? -11.297 -2.322 -11.148 1 95.75 87 THR A CA 1
ATOM 683 C C . THR A 1 87 ? -11.219 -1.097 -10.242 1 95.75 87 THR A C 1
ATOM 685 O O . THR A 1 87 ? -10.914 0.004 -10.703 1 95.75 87 THR A O 1
ATOM 688 N N . GLU A 1 88 ? -11.453 -1.241 -9 1 96.06 88 GLU A N 1
ATOM 689 C CA . GLU A 1 88 ? -11.438 -0.129 -8.055 1 96.06 88 GLU A CA 1
ATOM 690 C C . GLU A 1 88 ? -10.023 0.437 -7.898 1 96.06 88 GLU A C 1
ATOM 692 O O . GLU A 1 88 ? -9.844 1.655 -7.863 1 96.06 88 GLU A O 1
ATOM 697 N N . LEU A 1 89 ? -9.078 -0.457 -7.789 1 96.94 89 LEU A N 1
ATOM 698 C CA . LEU A 1 89 ? -7.711 0.002 -7.574 1 96.94 89 LEU A CA 1
ATOM 699 C C . LEU A 1 89 ? -7.188 0.743 -8.797 1 96.94 89 LEU A C 1
ATOM 701 O O . LEU A 1 89 ? -6.395 1.677 -8.672 1 96.94 89 LEU A O 1
ATOM 705 N N . LYS A 1 90 ? -7.668 0.411 -9.922 1 96.06 90 LYS A N 1
ATOM 706 C CA . LYS A 1 90 ? -7.242 1.091 -11.141 1 96.06 90 LYS A CA 1
ATOM 707 C C . LYS A 1 90 ? -7.805 2.508 -11.211 1 96.06 90 LYS A C 1
ATOM 709 O O . LYS A 1 90 ? -7.332 3.334 -11.992 1 96.06 90 LYS A O 1
ATOM 714 N N . GLN A 1 91 ? -8.805 2.783 -10.398 1 94.81 91 GLN A N 1
ATOM 715 C CA . GLN A 1 91 ? -9.477 4.078 -10.453 1 94.81 91 GLN A CA 1
ATOM 716 C C . GLN A 1 91 ? -8.781 5.098 -9.555 1 94.81 91 GLN A C 1
ATOM 718 O O . GLN A 1 91 ? -9.133 6.281 -9.562 1 94.81 91 GLN A O 1
ATOM 723 N N . VAL A 1 92 ? -7.906 4.621 -8.766 1 94.94 92 VAL A N 1
ATOM 724 C CA . VAL A 1 92 ? -7.176 5.535 -7.895 1 94.94 92 VAL A CA 1
ATOM 725 C C . VAL A 1 92 ? -5.691 5.5 -8.242 1 94.94 92 VAL A C 1
ATOM 727 O O . VAL A 1 92 ? -5.176 4.48 -8.703 1 94.94 92 VAL A O 1
ATOM 730 N N . ASN A 1 93 ? -5.012 6.582 -7.941 1 95.31 93 ASN A N 1
ATOM 731 C CA . ASN A 1 93 ? -3.57 6.559 -8.172 1 95.31 93 ASN A CA 1
ATOM 732 C C . ASN A 1 93 ? -2.809 6.109 -6.93 1 95.31 93 ASN A C 1
ATOM 734 O O . ASN A 1 93 ? -3.41 5.883 -5.879 1 95.31 93 ASN A O 1
ATOM 738 N N . GLY A 1 94 ? -1.537 5.922 -7.137 1 96.31 94 GLY A N 1
ATOM 739 C CA . GLY A 1 94 ? -0.707 5.418 -6.055 1 96.31 94 GLY A CA 1
ATOM 740 C C . GLY A 1 94 ? -0.76 6.281 -4.809 1 96.31 94 GLY A C 1
ATOM 741 O O . GLY A 1 94 ? -0.723 5.77 -3.689 1 96.31 94 GLY A O 1
ATOM 742 N N . LEU A 1 95 ? -0.802 7.59 -4.996 1 96.38 95 LEU A N 1
ATOM 743 C CA . LEU A 1 95 ? -0.89 8.484 -3.848 1 96.38 95 LEU A CA 1
ATOM 744 C C . LEU A 1 95 ? -2.205 8.289 -3.102 1 96.38 95 LEU A C 1
ATOM 746 O O . LEU A 1 95 ? -2.219 8.195 -1.872 1 96.38 95 LEU A O 1
ATOM 750 N N . GLN A 1 96 ? -3.268 8.211 -3.844 1 96 96 GLN A N 1
ATOM 751 C CA . GLN A 1 96 ? -4.57 7.969 -3.232 1 96 96 GLN A CA 1
ATOM 752 C C . GLN A 1 96 ? -4.59 6.629 -2.498 1 96 96 GLN A C 1
ATOM 754 O O . GLN A 1 96 ? -5.164 6.52 -1.413 1 96 96 GLN A O 1
ATOM 759 N N . PHE A 1 97 ? -4.043 5.598 -3.135 1 96.06 97 PHE A N 1
ATOM 760 C CA . PHE A 1 97 ? -3.945 4.305 -2.467 1 96.06 97 PHE A CA 1
ATOM 761 C C . PHE A 1 97 ? -3.219 4.438 -1.133 1 96.06 97 PHE A C 1
ATOM 763 O O . PHE A 1 97 ? -3.682 3.918 -0.114 1 96.06 97 PHE A O 1
ATOM 770 N N . LEU A 1 98 ? -2.057 5.105 -1.068 1 96.06 98 LEU A N 1
ATOM 771 C CA . LEU A 1 98 ? -1.247 5.301 0.13 1 96.06 98 LEU A CA 1
ATOM 772 C C . LEU A 1 98 ? -2.041 6.027 1.209 1 96.06 98 LEU A C 1
ATOM 774 O O . LEU A 1 98 ? -2.111 5.566 2.352 1 96.06 98 LEU A O 1
ATOM 778 N N . LEU A 1 99 ? -2.74 7.105 0.81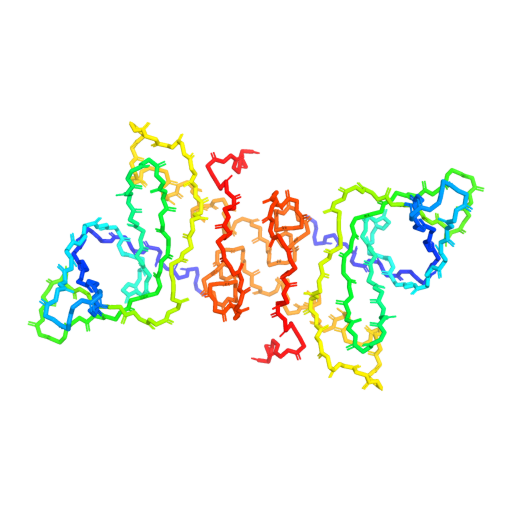6 1 96.19 99 LEU A N 1
ATOM 779 C CA . LEU A 1 99 ? -3.342 8.023 1.774 1 96.19 99 LEU A CA 1
ATOM 780 C C . LEU A 1 99 ? -4.699 7.512 2.246 1 96.19 99 LEU A C 1
ATOM 782 O O . LEU A 1 99 ? -5.051 7.66 3.418 1 96.19 99 LEU A O 1
ATOM 786 N N . ASP A 1 100 ? -5.414 6.875 1.318 1 94.06 100 ASP A N 1
ATOM 787 C CA . ASP A 1 100 ? -6.816 6.59 1.62 1 94.06 100 ASP A CA 1
ATOM 788 C C . ASP A 1 100 ? -7.008 5.125 2.006 1 94.06 100 ASP A C 1
ATOM 790 O O . ASP A 1 100 ? -8.023 4.762 2.604 1 94.06 100 ASP A O 1
ATOM 794 N N . ILE A 1 101 ? -6.07 4.297 1.682 1 93.38 101 ILE A N 1
ATOM 795 C CA . ILE A 1 101 ? -6.246 2.871 1.931 1 93.38 101 ILE A CA 1
ATOM 796 C C . ILE A 1 101 ? -5.168 2.377 2.889 1 93.38 101 ILE A C 1
ATOM 798 O O . ILE A 1 101 ? -5.449 2.074 4.051 1 93.38 101 ILE A O 1
ATOM 802 N N . LEU A 1 102 ? -3.91 2.463 2.469 1 93.5 102 LEU A N 1
ATOM 803 C CA . LEU A 1 102 ? -2.83 1.851 3.234 1 93.5 102 LEU A CA 1
ATOM 804 C C . LEU A 1 102 ? -2.684 2.514 4.598 1 93.5 102 LEU A C 1
ATOM 806 O O . LEU A 1 102 ? -2.541 1.83 5.613 1 93.5 102 LEU A O 1
ATOM 810 N N . LEU A 1 103 ? -2.756 3.795 4.633 1 93.12 103 LEU A N 1
ATOM 811 C CA . LEU A 1 103 ? -2.572 4.543 5.871 1 93.12 103 LEU A CA 1
ATOM 812 C C . LEU A 1 103 ? -3.643 4.18 6.895 1 93.12 103 LEU A C 1
ATOM 814 O O . LEU A 1 103 ? -3.414 4.277 8.102 1 93.12 103 LEU A O 1
ATOM 818 N N . TRP A 1 104 ? -4.758 3.682 6.461 1 90.81 104 TRP A N 1
ATOM 819 C CA . TRP A 1 104 ? -5.879 3.398 7.352 1 90.81 104 TRP A CA 1
ATOM 820 C C . TRP A 1 104 ? -6.012 1.9 7.602 1 90.81 104 TRP A C 1
ATOM 822 O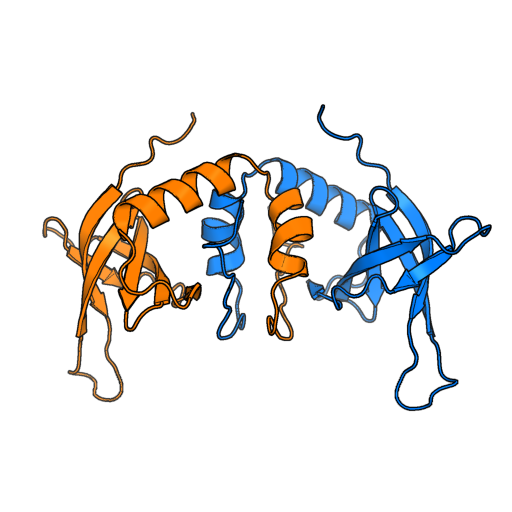 O . TRP A 1 104 ? -6.961 1.453 8.25 1 90.81 104 TRP A O 1
ATOM 832 N N . THR A 1 105 ? -5.148 1.138 7.004 1 87.44 105 THR A N 1
ATOM 833 C CA . THR A 1 105 ? -5.164 -0.3 7.246 1 87.44 105 THR A CA 1
ATOM 834 C C . THR A 1 105 ? -4.836 -0.606 8.703 1 87.44 105 THR A C 1
ATOM 836 O O . THR A 1 105 ? -3.789 -0.197 9.211 1 87.44 105 THR A O 1
ATOM 839 N N . LYS A 1 106 ? -5.734 -1.331 9.242 1 79.44 106 LYS A N 1
ATOM 840 C CA . LYS A 1 106 ? -5.594 -1.659 10.656 1 79.44 106 LYS A CA 1
ATOM 841 C C . LYS A 1 106 ? -4.477 -2.676 10.875 1 79.44 106 LYS A C 1
ATOM 843 O O . LYS A 1 106 ? -4.246 -3.545 10.031 1 79.44 106 LYS A O 1
ATOM 848 N N . ASP A 1 107 ? -3.779 -2.621 11.914 1 74.94 107 ASP A N 1
ATOM 849 C CA . ASP A 1 107 ? -2.777 -3.576 12.367 1 74.94 107 ASP A CA 1
ATOM 850 C C . ASP A 1 107 ? -1.599 -3.643 11.398 1 74.94 107 ASP A C 1
ATOM 852 O O . ASP A 1 107 ? -0.945 -4.68 11.281 1 74.94 107 ASP A O 1
ATOM 856 N N . ARG A 1 108 ? -1.478 -2.686 10.477 1 75.06 108 ARG A N 1
ATOM 857 C CA . ARG A 1 108 ? -0.369 -2.68 9.523 1 75.06 108 ARG A CA 1
ATOM 858 C C . ARG A 1 108 ? 0.973 -2.684 10.25 1 75.06 108 ARG A C 1
ATOM 860 O O . ARG A 1 108 ? 1.993 -3.068 9.672 1 75.06 108 ARG A O 1
ATOM 867 N N . GLY A 1 109 ? 1.066 -2.592 11.531 1 71.25 109 GLY A N 1
ATOM 868 C CA . GLY A 1 109 ? 2.342 -2.484 12.219 1 71.25 109 GLY A CA 1
ATOM 869 C C . GLY A 1 109 ? 3.248 -1.419 11.633 1 71.25 109 GLY A C 1
ATOM 870 O O . GLY A 1 109 ? 2.789 -0.538 10.906 1 71.25 109 GLY A O 1
ATOM 871 N N . ASP A 1 110 ? 4.547 -1.489 11.953 1 71.56 110 ASP A N 1
ATOM 872 C CA . ASP A 1 110 ? 5.531 -0.551 11.422 1 71.56 110 ASP A CA 1
ATOM 873 C C . ASP A 1 110 ? 5.918 -0.913 9.992 1 71.56 110 ASP A C 1
ATOM 875 O O . ASP A 1 110 ? 6.453 -1.993 9.742 1 71.56 110 ASP A O 1
ATOM 879 N N . LEU A 1 111 ? 5.359 -0.275 9.039 1 79.38 111 LEU A N 1
ATOM 880 C CA . LEU A 1 111 ? 5.633 -0.505 7.625 1 79.38 111 LEU A CA 1
ATOM 881 C C . LEU A 1 111 ? 6.605 0.539 7.082 1 79.38 111 LEU A C 1
ATOM 883 O O . LEU A 1 111 ? 6.445 1.733 7.344 1 79.38 111 LEU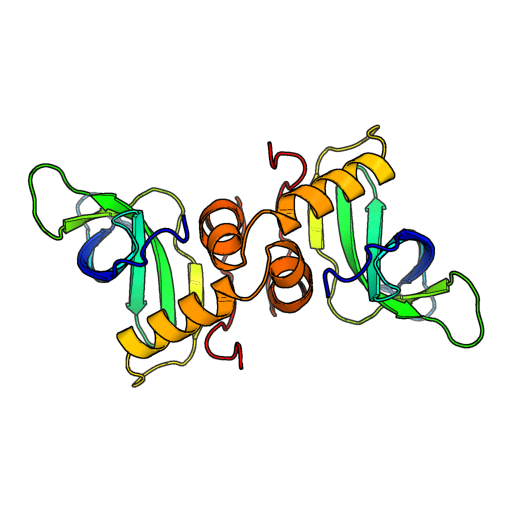 A O 1
ATOM 887 N N . ASN A 1 112 ? 7.68 0.006 6.516 1 82.81 112 ASN A N 1
ATOM 888 C CA . ASN A 1 112 ? 8.641 0.851 5.816 1 82.81 112 ASN A CA 1
ATOM 889 C C . ASN A 1 112 ? 8.562 0.655 4.305 1 82.81 112 ASN A C 1
ATOM 891 O O . ASN A 1 112 ? 9.039 -0.355 3.781 1 82.81 112 ASN A O 1
ATOM 895 N N . LEU A 1 113 ? 8.031 1.588 3.584 1 89 113 LEU A N 1
ATOM 896 C CA . LEU A 1 113 ? 7.723 1.427 2.166 1 89 113 LEU A CA 1
ATOM 897 C C . LEU A 1 113 ? 8.945 1.725 1.309 1 89 113 LEU A C 1
ATOM 899 O O . LEU A 1 113 ? 8.984 1.369 0.129 1 89 113 LEU A O 1
ATOM 903 N N . LYS A 1 114 ? 10.031 2.41 1.907 1 88.19 114 LYS A N 1
ATOM 904 C CA . LYS A 1 114 ? 11.273 2.754 1.22 1 88.19 114 LYS A CA 1
ATOM 905 C C . LYS A 1 114 ? 10.992 3.496 -0.083 1 88.19 114 LYS A C 1
ATOM 907 O O . LYS A 1 114 ? 11.539 3.152 -1.131 1 88.19 114 LYS A O 1
ATOM 912 N N . LEU A 1 115 ? 10.078 4.449 -0.011 1 92.19 115 LEU A N 1
ATOM 913 C CA . LEU A 1 115 ? 9.625 5.133 -1.217 1 92.19 115 LEU A CA 1
ATOM 914 C C . LEU A 1 115 ? 10.695 6.09 -1.734 1 92.19 115 LEU A C 1
ATOM 916 O O . LEU A 1 115 ? 10.555 6.66 -2.818 1 92.19 115 LEU A O 1
ATOM 920 N N . GLU A 1 116 ? 11.766 6.199 -1.064 1 87.75 116 GLU A N 1
ATOM 921 C CA . GLU A 1 116 ? 12.859 7.035 -1.537 1 87.75 116 GLU A CA 1
ATOM 922 C C . GLU A 1 116 ? 13.547 6.41 -2.748 1 87.75 116 GLU A C 1
ATOM 924 O O . GLU A 1 116 ? 14.312 7.078 -3.449 1 87.75 116 GLU A O 1
ATOM 929 N N . THR A 1 117 ? 13.148 5.129 -2.957 1 81.38 117 THR A N 1
ATOM 930 C CA . THR A 1 117 ? 13.82 4.418 -4.039 1 81.38 117 THR A CA 1
ATOM 931 C C . THR A 1 117 ? 12.906 4.289 -5.254 1 81.38 117 THR A C 1
ATOM 933 O O . THR A 1 117 ? 13.227 3.58 -6.207 1 81.38 117 THR A O 1
ATOM 936 N N . LEU A 1 118 ? 11.719 4.918 -5.344 1 77.31 118 LEU A N 1
ATOM 937 C CA . LEU A 1 118 ? 10.781 4.82 -6.453 1 77.31 118 LEU A CA 1
ATOM 938 C C . LEU A 1 118 ? 11.422 5.281 -7.754 1 77.31 118 LEU A C 1
ATOM 940 O O . LEU A 1 118 ? 10.977 4.895 -8.844 1 77.31 118 LEU A O 1
ATOM 944 N N . ARG A 1 119 ? 12.641 5.039 -8.266 1 57.12 119 ARG A N 1
ATOM 945 C CA . ARG A 1 119 ? 13.133 5.398 -9.594 1 57.12 119 ARG A CA 1
ATOM 946 C C . ARG A 1 119 ? 12.672 4.391 -10.641 1 57.12 119 ARG A C 1
ATOM 948 O O . ARG A 1 119 ? 12.477 3.213 -10.336 1 57.12 119 ARG A O 1
ATOM 955 N N . MET B 1 1 ? -10.773 16.125 -11.297 1 32.28 1 MET B N 1
ATOM 956 C CA . MET B 1 1 ? -9.922 17.297 -11.133 1 32.28 1 MET B CA 1
ATOM 957 C C . MET B 1 1 ? -8.609 16.938 -10.445 1 32.28 1 MET B C 1
ATOM 959 O O . MET B 1 1 ? -8.609 16.203 -9.453 1 32.28 1 MET B O 1
ATOM 963 N N . ILE B 1 2 ? -7.43 16.766 -11.07 1 40.75 2 ILE B N 1
ATOM 964 C CA . ILE B 1 2 ? -6.102 16.516 -10.523 1 40.75 2 ILE B CA 1
ATOM 965 C C . ILE B 1 2 ? -5.883 17.359 -9.273 1 40.75 2 ILE B C 1
ATOM 967 O O . ILE B 1 2 ? -5.863 18.594 -9.352 1 40.75 2 ILE B O 1
ATOM 971 N N . ALA B 1 3 ? -6.434 16.984 -8.109 1 52.28 3 ALA B N 1
ATOM 972 C CA . ALA B 1 3 ? -6.402 17.797 -6.887 1 52.28 3 ALA B CA 1
ATOM 973 C C . ALA B 1 3 ? -5.043 18.469 -6.711 1 52.28 3 ALA B C 1
ATOM 975 O O . ALA B 1 3 ? -4.004 17.875 -6.996 1 52.28 3 ALA B O 1
ATOM 976 N N . ASN B 1 4 ? -5.008 19.734 -6.938 1 73.38 4 ASN B N 1
ATOM 977 C CA . ASN B 1 4 ? -3.834 20.578 -6.742 1 73.38 4 ASN B CA 1
ATOM 978 C C . ASN B 1 4 ? -3.082 20.203 -5.465 1 73.38 4 ASN B C 1
ATOM 980 O O . ASN B 1 4 ? -3.695 20.016 -4.414 1 73.38 4 ASN B O 1
ATOM 984 N N . ILE B 1 5 ? -1.886 19.641 -5.711 1 83 5 ILE B N 1
ATOM 985 C CA . ILE B 1 5 ? -0.995 19.297 -4.605 1 83 5 ILE B CA 1
ATOM 986 C C . ILE B 1 5 ? -0.552 20.578 -3.889 1 83 5 ILE B C 1
ATOM 988 O O . ILE B 1 5 ? 0.083 21.453 -4.492 1 83 5 ILE B O 1
ATOM 992 N N . GLU B 1 6 ? -1.069 20.844 -2.742 1 91.12 6 GLU B N 1
ATOM 993 C CA . GLU B 1 6 ? -0.621 21.938 -1.895 1 91.12 6 GLU B CA 1
ATOM 994 C C . GLU B 1 6 ? 0.162 21.422 -0.69 1 91.12 6 GLU B C 1
ATOM 996 O O . GLU B 1 6 ? -0.347 20.625 0.087 1 91.12 6 GLU B O 1
ATOM 1001 N N . LEU B 1 7 ? 1.429 21.844 -0.644 1 96.62 7 LEU B N 1
ATOM 1002 C CA . LEU B 1 7 ? 2.262 21.516 0.508 1 96.62 7 LEU B CA 1
ATOM 1003 C C . LEU B 1 7 ? 2.523 22.766 1.358 1 96.62 7 LEU B C 1
ATOM 1005 O O . LEU B 1 7 ? 2.955 23.797 0.842 1 96.62 7 LEU B O 1
ATOM 1009 N N . GLU B 1 8 ? 2.246 22.656 2.539 1 97.12 8 GLU B N 1
ATOM 1010 C CA . GLU B 1 8 ? 2.484 23.766 3.453 1 97.12 8 GLU B CA 1
ATOM 1011 C C . GLU B 1 8 ? 3.363 23.344 4.625 1 97.12 8 GLU B C 1
ATOM 1013 O O . GLU B 1 8 ? 3.174 22.266 5.188 1 97.12 8 GLU B O 1
ATOM 1018 N N . LEU B 1 9 ? 4.363 24.141 4.953 1 97.81 9 LEU B N 1
ATOM 1019 C CA . LEU B 1 9 ? 5.145 23.938 6.164 1 97.81 9 LEU B CA 1
ATOM 1020 C C . LEU B 1 9 ? 4.32 24.25 7.406 1 97.81 9 LEU B C 1
ATOM 1022 O O . LEU B 1 9 ? 3.725 25.328 7.496 1 97.81 9 LEU B O 1
ATOM 1026 N N . ALA B 1 10 ? 4.199 23.266 8.32 1 98.19 10 ALA B N 1
ATOM 1027 C CA . ALA B 1 10 ? 3.34 23.438 9.484 1 98.19 10 ALA B CA 1
ATOM 1028 C C . ALA B 1 10 ? 3.867 22.641 10.672 1 98.19 10 ALA B C 1
ATOM 1030 O O . ALA B 1 10 ? 4.855 21.922 10.547 1 98.19 10 ALA B O 1
ATOM 1031 N N . SER B 1 11 ? 3.252 22.906 11.766 1 98.19 11 SER B N 1
ATOM 1032 C CA . SER B 1 11 ? 3.553 22.172 12.984 1 98.19 11 SER B CA 1
ATOM 1033 C C . SER B 1 11 ? 2.41 21.219 13.352 1 98.19 11 SER B C 1
ATOM 1035 O O . SER B 1 11 ? 1.25 21.5 13.031 1 98.19 11 SER B O 1
ATOM 1037 N N . MET B 1 12 ? 2.764 20.094 13.953 1 97.94 12 MET B N 1
ATOM 1038 C CA . MET B 1 12 ? 1.792 19.141 14.484 1 97.94 12 MET B CA 1
ATOM 1039 C C . MET B 1 12 ? 2.084 18.812 15.945 1 97.94 12 MET B C 1
ATOM 1041 O O . MET B 1 12 ? 3.236 18.578 16.312 1 97.94 12 MET B O 1
ATOM 1045 N N . VAL B 1 13 ? 1.092 18.828 16.688 1 96.75 13 VAL B N 1
ATOM 1046 C CA . VAL B 1 13 ? 1.187 18.375 18.062 1 96.75 13 VAL B CA 1
ATOM 1047 C C . VAL B 1 13 ? 0.754 16.906 18.156 1 96.75 13 VAL B C 1
ATOM 1049 O O . VAL B 1 13 ? -0.331 16.547 17.688 1 96.75 13 VAL B O 1
ATOM 1052 N N . LEU B 1 14 ? 1.603 16.109 18.672 1 95.88 14 LEU B N 1
ATOM 1053 C CA . LEU B 1 14 ? 1.319 14.68 18.828 1 95.88 14 LEU B CA 1
ATOM 1054 C C . LEU B 1 14 ? 1.38 14.266 20.281 1 95.88 14 LEU B C 1
ATOM 1056 O O . LEU B 1 14 ? 2.285 14.68 21.016 1 95.88 14 LEU B O 1
ATOM 1060 N N . GLY B 1 15 ? 0.474 13.398 20.656 1 92.75 15 GLY B N 1
ATOM 1061 C CA . GLY B 1 15 ? 0.359 12.922 22.031 1 92.75 15 GLY B CA 1
ATOM 1062 C C . GLY B 1 15 ? -1.078 12.719 22.469 1 92.75 15 GLY B C 1
ATOM 1063 O O . GLY B 1 15 ? -1.989 12.688 21.641 1 92.75 15 GLY B O 1
ATOM 1064 N N . PRO B 1 16 ? -1.336 12.438 23.625 1 91 16 PRO B N 1
ATOM 1065 C CA . PRO B 1 16 ? -0.341 12.273 24.688 1 91 16 PRO B CA 1
ATOM 1066 C C . PRO B 1 16 ? 0.474 10.984 24.531 1 91 16 PRO B C 1
ATOM 1068 O O . PRO B 1 16 ? 0.036 10.047 23.859 1 91 16 PRO B O 1
ATOM 1071 N N . TRP B 1 17 ? 1.733 10.992 25.094 1 91.5 17 TRP B N 1
ATOM 1072 C CA . TRP B 1 17 ? 2.619 9.836 25.125 1 91.5 17 TRP B CA 1
ATOM 1073 C C . TRP B 1 17 ? 2.434 9.062 26.438 1 91.5 17 TRP B C 1
ATOM 1075 O O . TRP B 1 17 ? 1.305 8.781 26.844 1 91.5 17 TRP B O 1
ATOM 1085 N N . ASP B 1 18 ? 3.371 8.586 27.031 1 89.44 18 ASP B N 1
ATOM 1086 C CA . ASP B 1 18 ? 3.25 7.742 28.219 1 89.44 18 ASP B CA 1
ATOM 1087 C C . ASP B 1 18 ? 2.576 8.492 29.359 1 89.44 18 ASP B C 1
ATOM 1089 O O . ASP B 1 18 ? 1.748 7.926 30.078 1 89.44 18 ASP B O 1
ATOM 1093 N N . ASN B 1 19 ? 2.879 9.773 29.5 1 91.75 19 ASN B N 1
ATOM 1094 C CA . ASN B 1 19 ? 2.221 10.641 30.469 1 91.75 19 ASN B CA 1
ATOM 1095 C C . ASN B 1 19 ? 1.168 11.523 29.797 1 91.75 19 ASN B C 1
ATOM 1097 O O . ASN B 1 19 ? 1.42 12.117 28.75 1 91.75 19 ASN B O 1
ATOM 1101 N N . PRO B 1 20 ? 0.035 11.625 30.391 1 92.06 20 PRO B N 1
ATOM 1102 C CA . PRO B 1 20 ? -1.102 12.328 29.797 1 92.06 20 PRO B CA 1
ATOM 1103 C C . PRO B 1 20 ? -0.782 13.781 29.453 1 92.06 20 PRO B C 1
ATOM 1105 O O . PRO B 1 20 ? -1.47 14.391 28.625 1 92.06 20 PRO B O 1
ATOM 1108 N N . HIS B 1 21 ? 0.146 14.359 30.031 1 93.44 21 HIS B N 1
ATOM 1109 C CA . HIS B 1 21 ? 0.451 15.766 29.797 1 93.44 21 HIS B CA 1
ATOM 1110 C C . HIS B 1 21 ? 1.652 15.922 28.859 1 93.44 21 HIS B C 1
ATOM 1112 O O . HIS B 1 21 ? 2.123 17.031 28.641 1 93.44 21 HIS B O 1
ATOM 1118 N N . GLN B 1 22 ? 2.197 14.844 28.328 1 94.81 22 GLN B N 1
ATOM 1119 C CA . GLN B 1 22 ? 3.4 14.883 27.516 1 94.81 22 GLN B CA 1
ATOM 1120 C C . GLN B 1 22 ? 3.047 14.891 26.016 1 94.81 22 GLN B C 1
ATOM 1122 O O . GLN B 1 22 ? 2.467 13.93 25.516 1 94.81 22 GLN B O 1
ATOM 1127 N N . TYR B 1 23 ? 3.373 15.977 25.406 1 95.69 23 TYR B N 1
ATOM 1128 C CA . TYR B 1 23 ? 3.174 16.156 23.969 1 95.69 23 TYR B CA 1
ATOM 1129 C C . TYR B 1 23 ? 4.48 16.516 23.281 1 95.69 23 TYR B C 1
ATOM 1131 O O . TYR B 1 23 ? 5.449 16.906 23.938 1 95.69 23 TYR B O 1
ATOM 1139 N N . ALA B 1 24 ? 4.488 16.25 22.062 1 95.88 24 ALA B N 1
ATOM 1140 C CA . ALA B 1 24 ? 5.633 16.625 21.234 1 95.88 24 ALA B CA 1
ATOM 1141 C C . ALA B 1 24 ? 5.191 17.453 20.031 1 95.88 24 ALA B C 1
ATOM 1143 O O . ALA B 1 24 ? 4.09 17.266 19.516 1 95.88 24 ALA B O 1
ATOM 1144 N N . LEU B 1 25 ? 6.031 18.312 19.734 1 96.44 25 LEU B N 1
ATOM 1145 C CA . LEU B 1 25 ? 5.812 19.156 18.547 1 96.44 25 LEU B CA 1
ATOM 1146 C C . LEU B 1 25 ? 6.73 18.734 17.406 1 96.44 25 LEU B C 1
ATOM 1148 O O . LEU B 1 25 ? 7.938 18.562 17.594 1 96.44 25 LEU B O 1
ATOM 1152 N N . TYR B 1 26 ? 6.082 18.547 16.297 1 97.31 26 TYR B N 1
ATOM 1153 C CA . TYR B 1 26 ? 6.828 18.203 15.094 1 97.31 26 TYR B CA 1
ATOM 1154 C C . TYR B 1 26 ? 6.578 19.219 13.992 1 97.31 26 TYR B C 1
ATOM 1156 O O . TYR B 1 26 ? 5.488 19.797 13.898 1 97.31 26 TYR B O 1
ATOM 1164 N N . GLU B 1 27 ? 7.59 19.406 13.273 1 97.56 27 GLU B N 1
ATOM 1165 C CA . GLU B 1 27 ? 7.449 20.203 12.062 1 97.56 27 GLU B CA 1
ATOM 1166 C C . GLU B 1 27 ? 7.5 19.328 10.812 1 97.56 27 GLU B C 1
ATOM 1168 O O . GLU B 1 27 ? 8.281 18.375 10.758 1 97.56 27 GLU B O 1
ATOM 1173 N N . GLY B 1 28 ? 6.652 19.688 9.844 1 98.06 28 GLY B N 1
ATOM 1174 C CA . GLY B 1 28 ? 6.617 18.938 8.602 1 98.06 28 GLY B CA 1
ATOM 1175 C C . GLY B 1 28 ? 5.84 19.625 7.5 1 98.06 28 GLY B C 1
ATOM 1176 O O . GLY B 1 28 ? 5.559 20.828 7.59 1 98.06 28 GLY B O 1
ATOM 1177 N N . TYR B 1 29 ? 5.645 18.938 6.445 1 98.5 29 TYR B N 1
ATOM 1178 C CA . TYR B 1 29 ? 4.898 19.453 5.297 1 98.5 29 TYR B CA 1
ATOM 1179 C C . TYR B 1 29 ? 3.52 18.797 5.215 1 98.5 29 TYR B C 1
ATOM 1181 O O . TYR B 1 29 ? 3.404 17.578 5.152 1 98.5 29 TYR B O 1
ATOM 1189 N N . VAL B 1 30 ? 2.51 19.625 5.195 1 98.5 30 VAL B N 1
ATOM 1190 C CA . VAL B 1 30 ? 1.132 19.156 5.168 1 98.5 30 VAL B CA 1
ATOM 1191 C C . VAL B 1 30 ? 0.607 19.172 3.732 1 98.5 30 VAL B C 1
ATOM 1193 O O . VAL B 1 30 ? 0.745 20.172 3.027 1 98.5 30 VAL B O 1
ATOM 1196 N N . LEU B 1 31 ? 0.093 18.031 3.357 1 98.19 31 LEU B N 1
ATOM 1197 C CA . LEU B 1 31 ? -0.507 17.875 2.039 1 98.19 31 LEU B CA 1
ATOM 1198 C C . LEU B 1 31 ? -2.018 18.062 2.102 1 98.19 31 LEU B C 1
ATOM 1200 O O . LEU B 1 31 ? -2.719 17.312 2.783 1 98.19 31 LEU B O 1
ATOM 1204 N N . ASN B 1 32 ? -2.533 19.094 1.438 1 96.62 32 ASN B N 1
ATOM 1205 C CA . ASN B 1 32 ? -3.953 19.391 1.264 1 96.62 32 ASN B CA 1
ATOM 1206 C C . ASN B 1 32 ? -4.672 19.484 2.604 1 96.62 32 ASN B C 1
ATOM 1208 O O . ASN B 1 32 ? -5.809 19.031 2.742 1 96.62 32 ASN B O 1
ATOM 1212 N N . GLU B 1 33 ? -3.969 19.859 3.672 1 96.19 33 GLU B N 1
ATOM 1213 C CA . GLU B 1 33 ? -4.5 20.078 5.016 1 96.19 33 GLU B CA 1
ATOM 1214 C C . GLU B 1 33 ? -4.984 18.781 5.637 1 96.19 33 GLU B C 1
ATOM 1216 O O . GLU B 1 33 ? -5.859 18.781 6.508 1 96.19 33 GLU B O 1
ATOM 1221 N N . ARG B 1 34 ? -4.465 17.609 5.148 1 97.38 34 ARG B N 1
ATOM 1222 C CA . ARG B 1 34 ? -5.043 16.344 5.609 1 97.38 34 ARG B CA 1
ATOM 1223 C C . ARG B 1 34 ? -3.955 15.359 5.996 1 97.38 34 ARG B C 1
ATOM 1225 O O . ARG B 1 34 ? -4.203 14.422 6.766 1 97.38 34 ARG B O 1
ATOM 1232 N N . HIS B 1 35 ? -2.838 15.508 5.461 1 98.31 35 HIS B N 1
ATOM 1233 C CA . HIS B 1 35 ? -1.74 14.586 5.73 1 98.31 35 HIS B CA 1
ATOM 1234 C C . HIS B 1 35 ? -0.434 15.336 5.961 1 98.31 35 HIS B C 1
ATOM 1236 O O . HIS B 1 35 ? -0.192 16.375 5.344 1 98.31 35 HIS B O 1
ATOM 1242 N N . ILE B 1 36 ? 0.393 14.812 6.852 1 98.44 36 ILE B N 1
ATOM 1243 C CA . ILE B 1 36 ? 1.648 15.5 7.125 1 98.44 36 ILE B CA 1
ATOM 1244 C C . ILE B 1 36 ? 2.818 14.547 6.918 1 98.44 36 ILE B C 1
ATOM 1246 O O . ILE B 1 36 ? 2.732 13.367 7.27 1 98.44 36 ILE B O 1
ATOM 1250 N N . PHE B 1 37 ? 3.842 15.023 6.305 1 98.25 37 PHE B N 1
ATOM 1251 C CA . PHE B 1 37 ? 5.141 14.375 6.18 1 98.25 37 PHE B CA 1
ATOM 1252 C C . PHE B 1 37 ? 6.129 14.938 7.191 1 98.25 37 PHE B C 1
ATOM 1254 O O . PHE B 1 37 ? 6.34 16.156 7.246 1 98.25 37 PHE B O 1
ATOM 1261 N N . ILE B 1 38 ? 6.746 14.07 7.977 1 96.75 38 ILE B N 1
ATOM 1262 C CA . ILE B 1 38 ? 7.656 14.523 9.023 1 96.75 38 ILE B CA 1
ATOM 1263 C C . ILE B 1 38 ? 8.977 13.758 8.922 1 96.75 38 ILE B C 1
ATOM 1265 O O . ILE B 1 38 ? 8.984 12.523 8.875 1 96.75 38 ILE B O 1
ATOM 1269 N N . MET B 1 39 ? 10.062 14.531 8.883 1 96.19 39 MET B N 1
ATOM 1270 C CA . MET B 1 39 ? 11.383 13.93 8.992 1 96.19 39 MET B CA 1
ATOM 1271 C C . MET B 1 39 ? 11.781 13.75 10.453 1 96.19 39 MET B C 1
ATOM 1273 O O . MET B 1 39 ? 11.828 14.719 11.211 1 96.19 39 MET B O 1
ATOM 1277 N N . ASP B 1 40 ? 11.969 12.531 10.867 1 93.44 40 ASP B N 1
ATOM 1278 C CA . ASP B 1 40 ? 12.367 12.242 12.242 1 93.44 40 ASP B CA 1
ATOM 1279 C C . ASP B 1 40 ? 13.445 11.156 12.281 1 93.44 40 ASP B C 1
ATOM 1281 O O . ASP B 1 40 ? 13.195 10.016 11.883 1 93.44 40 ASP B O 1
ATOM 1285 N N . GLU B 1 41 ? 14.609 11.539 12.711 1 92.06 41 GLU B N 1
ATOM 1286 C CA . GLU B 1 41 ? 15.727 10.617 12.914 1 92.06 41 GLU B CA 1
ATOM 1287 C C . GLU B 1 41 ? 16.031 9.836 11.633 1 92.06 41 GLU B C 1
ATOM 1289 O O . GLU B 1 41 ? 16.141 8.609 11.664 1 92.06 41 GLU B O 1
ATOM 1294 N N . GLY B 1 42 ? 16 10.516 10.539 1 92.69 42 GLY B N 1
ATOM 1295 C CA . GLY B 1 42 ? 16.438 9.93 9.273 1 92.69 42 GLY B CA 1
ATOM 1296 C C . GLY B 1 42 ? 15.32 9.172 8.57 1 92.69 42 GLY B C 1
ATOM 1297 O O . GLY B 1 42 ? 15.562 8.523 7.547 1 92.69 42 GLY B O 1
ATOM 1298 N N . SER B 1 43 ? 14.164 9.156 9.102 1 95.31 43 SER B N 1
ATOM 1299 C CA . SER B 1 43 ? 13.016 8.523 8.477 1 95.31 43 SER B CA 1
ATOM 1300 C C . SER B 1 43 ? 11.938 9.547 8.117 1 95.31 43 SER B C 1
ATOM 1302 O O . SER B 1 43 ? 11.727 10.508 8.859 1 95.31 43 SER B O 1
ATOM 1304 N N . LEU B 1 44 ? 11.312 9.32 7.023 1 96.62 44 LEU B N 1
ATOM 1305 C CA . LEU B 1 44 ? 10.164 10.133 6.633 1 96.62 44 LEU B CA 1
ATOM 1306 C C . LEU B 1 44 ? 8.859 9.453 7.031 1 96.62 44 LEU B C 1
ATOM 1308 O O . LEU B 1 44 ? 8.578 8.336 6.59 1 96.62 44 LEU B O 1
ATOM 1312 N N . TRP B 1 45 ? 8.125 10.117 7.832 1 96.25 45 TRP B N 1
ATOM 1313 C CA . TRP B 1 45 ? 6.871 9.594 8.352 1 96.25 45 TRP B CA 1
ATOM 1314 C C . TRP B 1 45 ? 5.676 10.25 7.668 1 96.25 45 TRP B C 1
ATOM 1316 O O . TRP B 1 45 ? 5.734 11.422 7.297 1 96.25 45 TRP B O 1
ATOM 1326 N N . LEU B 1 46 ? 4.629 9.477 7.527 1 97.38 46 LEU B N 1
ATOM 1327 C CA . LEU B 1 46 ? 3.35 9.953 7.012 1 97.38 46 LEU B CA 1
ATOM 1328 C C . LEU B 1 46 ? 2.227 9.695 8.008 1 97.38 46 LEU B C 1
ATOM 1330 O O . LEU B 1 46 ? 2.156 8.609 8.602 1 97.38 46 LEU B O 1
ATOM 1334 N N . ARG B 1 47 ? 1.394 10.695 8.195 1 96.44 47 ARG B N 1
ATOM 1335 C CA . ARG B 1 47 ? 0.24 10.547 9.078 1 96.44 47 ARG B CA 1
ATOM 1336 C C . ARG B 1 47 ? -0.916 11.43 8.617 1 96.44 47 ARG B C 1
ATOM 1338 O O . ARG B 1 47 ? -0.705 12.43 7.926 1 96.44 47 ARG B O 1
ATOM 1345 N N . HIS B 1 48 ? -2.1 10.977 8.953 1 97.56 48 HIS B N 1
ATOM 1346 C CA . HIS B 1 48 ? -3.264 11.836 8.797 1 97.56 48 HIS B CA 1
ATOM 1347 C C . HIS B 1 48 ? -3.344 12.867 9.914 1 97.56 48 HIS B C 1
ATOM 1349 O O . HIS B 1 48 ? -3.041 12.562 11.07 1 97.56 48 HIS B O 1
ATOM 1355 N N . VAL B 1 49 ? -3.789 14.109 9.578 1 98 49 VAL B N 1
ATOM 1356 C CA . VAL B 1 49 ? -3.889 15.172 10.578 1 98 49 VAL B CA 1
ATOM 1357 C C . VAL B 1 49 ? -5.203 15.93 10.398 1 98 49 VAL B C 1
ATOM 1359 O O . VAL B 1 49 ? -5.871 15.789 9.375 1 98 49 VAL B O 1
ATOM 1362 N N . LEU B 1 50 ? -5.5 16.672 11.453 1 97.81 50 LEU B N 1
ATOM 1363 C CA . LEU B 1 50 ? -6.613 17.609 11.453 1 97.81 50 LEU B CA 1
ATOM 1364 C C . LEU B 1 50 ? -6.133 19.031 11.773 1 97.81 50 LEU B C 1
ATOM 1366 O O . LEU B 1 50 ? -5.285 19.203 12.656 1 97.81 50 LEU B O 1
ATOM 1370 N N . LYS B 1 51 ? -6.668 19.906 11.109 1 96.94 51 LYS B N 1
ATOM 1371 C CA . LYS B 1 51 ? -6.312 21.297 11.398 1 96.94 51 LYS B CA 1
ATOM 1372 C C . LYS B 1 51 ? -6.844 21.734 12.758 1 96.94 51 LYS B C 1
ATOM 1374 O O . LYS B 1 51 ? -8 21.469 13.094 1 96.94 51 LYS B O 1
ATOM 1379 N N . ALA B 1 52 ? -5.941 22.359 13.562 1 95.81 52 ALA B N 1
ATOM 1380 C CA . ALA B 1 52 ? -6.383 22.906 14.844 1 95.81 52 ALA B CA 1
ATOM 1381 C C . ALA B 1 52 ? -7.297 24.109 14.633 1 95.81 52 ALA B C 1
ATOM 1383 O O . ALA B 1 52 ? -7 24.984 13.828 1 95.81 52 ALA B O 1
ATOM 1384 N N . PRO B 1 53 ? -8.375 24.141 15.312 1 92.62 53 PRO B N 1
ATOM 1385 C CA . PRO B 1 53 ? -9.297 25.25 15.141 1 92.62 53 PRO B CA 1
ATOM 1386 C C . PRO B 1 53 ? -8.656 26.609 15.438 1 92.62 53 PRO B C 1
ATOM 1388 O O . PRO B 1 53 ? -7.938 26.75 16.438 1 92.62 53 PRO B O 1
ATOM 1391 N N . HIS B 1 54 ? -8.883 27.562 14.547 1 91.56 54 HIS B N 1
ATOM 1392 C CA . HIS B 1 54 ? -8.531 28.969 14.695 1 91.56 54 HIS B CA 1
ATOM 1393 C C . HIS B 1 54 ? -7.016 29.141 14.781 1 91.56 54 HIS B C 1
ATOM 1395 O O . HIS B 1 54 ? -6.535 30.094 15.398 1 91.56 54 HIS B O 1
ATOM 1401 N N . MET B 1 55 ? -6.242 28.234 14.414 1 90.25 55 MET B N 1
ATOM 1402 C CA . MET B 1 55 ? -4.789 28.344 14.398 1 90.25 55 MET B CA 1
ATOM 1403 C C . MET B 1 55 ? -4.242 28.125 12.984 1 90.25 55 MET B C 1
ATOM 1405 O O . MET B 1 55 ? -4.594 27.156 12.32 1 90.25 55 MET B O 1
ATOM 1409 N N . ASP B 1 56 ? -3.455 29 12.602 1 93.19 56 ASP B N 1
ATOM 1410 C CA . ASP B 1 56 ? -2.826 28.859 11.297 1 93.19 56 ASP B CA 1
ATOM 1411 C C . ASP B 1 56 ? -1.646 27.891 11.359 1 93.19 56 ASP B C 1
ATOM 1413 O O . ASP B 1 56 ? -0.87 27.906 12.312 1 93.19 56 ASP B O 1
ATOM 1417 N N . HIS B 1 57 ? -1.481 26.984 10.43 1 96.62 57 HIS B N 1
ATOM 1418 C CA . HIS B 1 57 ? -0.344 26.094 10.195 1 96.62 57 HIS B CA 1
ATOM 1419 C C . HIS B 1 57 ? -0.119 25.172 11.383 1 96.62 57 HIS B C 1
ATOM 1421 O O . HIS B 1 57 ? 1.017 24.781 11.672 1 96.62 57 HIS B O 1
ATOM 1427 N N . LEU B 1 58 ? -1.164 24.953 12.227 1 98.06 58 LEU B N 1
ATOM 1428 C CA . LEU B 1 58 ? -1.085 24.016 13.336 1 98.06 58 LEU B CA 1
ATOM 1429 C C . LEU B 1 58 ? -2.086 22.875 13.156 1 98.06 58 LEU B C 1
ATOM 1431 O O . LEU B 1 58 ? -3.256 23.109 12.852 1 98.06 58 LEU B O 1
ATOM 1435 N N . TYR B 1 59 ? -1.564 21.672 13.398 1 98.25 59 TYR B N 1
ATOM 1436 C CA . TYR B 1 59 ? -2.371 20.484 13.203 1 98.25 59 TYR B CA 1
ATOM 1437 C C . TYR B 1 59 ? -2.262 19.547 14.406 1 98.25 59 TYR B C 1
ATOM 1439 O O . TYR B 1 59 ? -1.333 19.656 15.203 1 98.25 59 TYR B O 1
ATOM 1447 N N . ILE B 1 60 ? -3.258 18.719 14.477 1 97.5 60 ILE B N 1
ATOM 1448 C CA . ILE B 1 60 ? -3.264 17.688 15.516 1 97.5 60 ILE B CA 1
ATOM 1449 C C . ILE B 1 60 ? -3.41 16.312 14.883 1 97.5 60 ILE B C 1
ATOM 1451 O O . ILE B 1 60 ? -3.688 16.188 13.688 1 97.5 60 ILE B O 1
ATOM 1455 N N . ASP B 1 61 ? -3.186 15.32 15.672 1 95.38 61 ASP B N 1
ATOM 1456 C CA . ASP B 1 61 ? -3.217 13.945 15.188 1 95.38 61 ASP B CA 1
ATOM 1457 C C . ASP B 1 61 ? -4.586 13.594 14.609 1 95.38 61 ASP B C 1
ATOM 1459 O O . ASP B 1 61 ? -5.617 13.906 15.203 1 95.38 61 ASP B O 1
ATOM 1463 N N . GLY B 1 62 ? -4.555 12.961 13.422 1 95.31 62 GLY B N 1
ATOM 1464 C CA . GLY B 1 62 ? -5.789 12.609 12.734 1 95.31 62 GLY B CA 1
ATOM 1465 C C . GLY B 1 62 ? -6.203 11.172 12.953 1 95.31 62 GLY B C 1
ATOM 1466 O O . GLY B 1 62 ? -7.223 10.719 12.422 1 95.31 62 GLY B O 1
ATOM 1467 N N . GLY B 1 63 ? -5.438 10.406 13.641 1 91.69 63 GLY B N 1
ATOM 1468 C CA . GLY B 1 63 ? -5.895 9.109 14.117 1 91.69 63 GLY B CA 1
ATOM 1469 C C . GLY B 1 63 ? -5.453 7.961 13.234 1 91.69 63 GLY B C 1
ATOM 1470 O O . GLY B 1 63 ? -5.707 6.797 13.547 1 91.69 63 GLY B O 1
ATOM 1471 N N . SER B 1 64 ? -4.805 8.141 12.109 1 90 64 SER B N 1
ATOM 1472 C CA . SER B 1 64 ? -4.414 7.066 11.203 1 90 64 SER B CA 1
ATOM 1473 C C . SER B 1 64 ? -3.232 6.277 11.758 1 90 64 SER B C 1
ATOM 1475 O O . SER B 1 64 ? -2.906 5.199 11.25 1 90 64 SER B O 1
ATOM 1477 N N . GLY B 1 65 ? -2.498 6.762 12.789 1 89.69 65 GLY B N 1
ATOM 1478 C CA . GLY B 1 65 ? -1.164 6.27 13.094 1 89.69 65 GLY B CA 1
ATOM 1479 C C . GLY B 1 65 ? -0.123 6.711 12.078 1 89.69 65 GLY B C 1
ATOM 1480 O O . GLY B 1 65 ? -0.465 7.234 11.016 1 89.69 65 GLY B O 1
ATOM 1481 N N . GLY B 1 66 ? 1.075 6.613 12.438 1 91.25 66 GLY B N 1
ATOM 1482 C CA . GLY B 1 66 ? 2.166 6.996 11.555 1 91.25 66 GLY B CA 1
ATOM 1483 C C . GLY B 1 66 ? 2.713 5.836 10.742 1 91.25 66 GLY B C 1
ATOM 1484 O O . GLY B 1 66 ? 2.646 4.684 11.18 1 91.25 66 GLY B O 1
ATOM 1485 N N . MET B 1 67 ? 3.197 6.156 9.578 1 92.5 67 MET B N 1
ATOM 1486 C CA . MET B 1 67 ? 3.828 5.168 8.711 1 92.5 67 MET B CA 1
ATOM 1487 C C . MET B 1 67 ? 5.145 5.695 8.148 1 92.5 67 MET B C 1
ATOM 1489 O O . MET B 1 67 ? 5.219 6.844 7.711 1 92.5 67 MET B O 1
ATOM 1493 N N . ILE B 1 68 ? 6.195 4.855 8.234 1 93.56 68 ILE B N 1
ATOM 1494 C CA . ILE B 1 68 ? 7.461 5.246 7.621 1 93.56 68 ILE B CA 1
ATOM 1495 C C . ILE B 1 68 ? 7.41 4.984 6.117 1 93.56 68 ILE B C 1
ATOM 1497 O O . ILE B 1 68 ? 7.195 3.85 5.684 1 93.56 68 ILE B O 1
ATOM 1501 N N . ILE B 1 69 ? 7.566 6.031 5.367 1 94.88 69 ILE B N 1
ATOM 1502 C CA . ILE B 1 69 ? 7.445 5.852 3.924 1 94.88 69 ILE B CA 1
ATOM 1503 C C . ILE B 1 69 ? 8.82 5.922 3.275 1 94.88 69 ILE B C 1
ATOM 1505 O O . ILE B 1 69 ? 8.992 5.527 2.119 1 94.88 69 ILE B O 1
ATOM 1509 N N . ALA B 1 70 ? 9.844 6.391 4.016 1 93.31 70 ALA B N 1
ATOM 1510 C CA . ALA B 1 70 ? 11.227 6.398 3.566 1 93.31 70 ALA B CA 1
ATOM 1511 C C . ALA B 1 70 ? 12.188 6.34 4.75 1 93.31 70 ALA B C 1
ATOM 1513 O O . ALA B 1 70 ? 11.938 6.945 5.793 1 93.31 70 ALA B O 1
ATOM 1514 N N . ASN B 1 71 ? 13.25 5.625 4.551 1 91.12 71 ASN B N 1
ATOM 1515 C CA . ASN B 1 71 ? 14.242 5.488 5.609 1 91.12 71 ASN B CA 1
ATOM 1516 C C . ASN B 1 71 ? 15.641 5.859 5.113 1 91.12 71 ASN B C 1
ATOM 1518 O O . ASN B 1 71 ? 15.859 5.992 3.908 1 91.12 71 ASN B O 1
ATOM 1522 N N . GLU B 1 72 ? 16.453 6.094 6.109 1 90.56 72 GLU B N 1
ATOM 1523 C CA . GLU B 1 72 ? 17.844 6.414 5.844 1 90.56 72 GLU B CA 1
ATOM 1524 C C . GLU B 1 72 ? 17.969 7.555 4.836 1 90.56 72 GLU B C 1
ATOM 1526 O O . GLU B 1 72 ? 18.719 7.453 3.865 1 90.56 72 GLU B O 1
ATOM 1531 N N . VAL B 1 73 ? 17.156 8.539 5.055 1 91.38 73 VAL B N 1
ATOM 1532 C CA . VAL B 1 73 ? 17.156 9.672 4.133 1 91.38 73 VAL B CA 1
ATOM 1533 C C . VAL B 1 73 ? 17.641 10.93 4.852 1 91.38 73 VAL B C 1
ATOM 1535 O O . VAL B 1 73 ? 17.234 12.039 4.516 1 91.38 73 VAL B O 1
ATOM 1538 N N . GLU B 1 74 ? 18.469 10.664 5.715 1 88.56 74 GLU B N 1
ATOM 1539 C CA . GLU B 1 74 ? 19.062 11.789 6.426 1 88.56 74 GLU B CA 1
ATOM 1540 C C . GLU B 1 74 ? 19.812 12.711 5.469 1 88.56 74 GLU B C 1
ATOM 1542 O O . GLU B 1 74 ? 20.516 12.25 4.578 1 88.56 74 GLU B O 1
ATOM 1547 N N . GLY B 1 75 ? 19.688 13.977 5.625 1 86 75 GLY B N 1
ATOM 1548 C CA . GLY B 1 75 ? 20.453 14.953 4.859 1 86 75 GLY B CA 1
ATOM 1549 C C . GLY B 1 75 ? 19.797 15.328 3.545 1 86 75 GLY B C 1
ATOM 1550 O O . GLY B 1 75 ? 20.219 16.281 2.887 1 86 75 GLY B O 1
ATOM 1551 N N . MET B 1 76 ? 18.828 14.562 3.102 1 89.56 76 MET B N 1
ATOM 1552 C CA . MET B 1 76 ? 18.125 14.906 1.869 1 89.56 76 MET B CA 1
ATOM 1553 C C . MET B 1 76 ? 17.25 16.141 2.07 1 89.56 76 MET B C 1
ATOM 1555 O O . MET B 1 76 ? 16.875 16.453 3.199 1 89.56 76 MET B O 1
ATOM 1559 N N . ASP B 1 77 ? 17.062 16.844 0.998 1 94.62 77 ASP B N 1
ATOM 1560 C CA . ASP B 1 77 ? 16.047 17.875 0.991 1 94.62 77 ASP B CA 1
ATOM 1561 C C . ASP B 1 77 ? 14.648 17.281 1.149 1 94.62 77 ASP B C 1
ATOM 1563 O O . ASP B 1 77 ? 14.117 16.688 0.214 1 94.62 77 ASP B O 1
ATOM 1567 N N . THR B 1 78 ? 14.133 17.469 2.273 1 95.12 78 THR B N 1
ATOM 1568 C CA . THR B 1 78 ? 12.875 16.828 2.637 1 95.12 78 THR B CA 1
ATOM 1569 C C . THR B 1 78 ? 11.773 17.219 1.665 1 95.12 78 THR B C 1
ATOM 1571 O O . THR B 1 78 ? 11.016 16.359 1.197 1 95.12 78 THR B O 1
ATOM 1574 N N . LEU B 1 79 ? 11.633 18.469 1.397 1 96.44 79 LEU B N 1
ATOM 1575 C CA . LEU B 1 79 ? 10.586 18.938 0.501 1 96.44 79 LEU B CA 1
ATOM 1576 C C . LEU B 1 79 ? 10.742 18.328 -0.887 1 96.44 79 LEU B C 1
ATOM 1578 O O . LEU B 1 79 ? 9.758 17.891 -1.486 1 96.44 79 LEU B O 1
ATOM 1582 N N . ALA B 1 80 ? 11.914 18.312 -1.403 1 95.69 80 ALA B N 1
ATOM 1583 C CA . ALA B 1 80 ? 12.172 17.719 -2.715 1 95.69 80 ALA B CA 1
ATOM 1584 C C . ALA B 1 80 ? 11.82 16.234 -2.725 1 95.69 80 ALA B C 1
ATOM 1586 O O . ALA B 1 80 ? 11.25 15.727 -3.695 1 95.69 80 ALA B O 1
ATOM 1587 N N . LEU B 1 81 ? 12.227 15.578 -1.638 1 96.62 81 LEU B N 1
ATOM 1588 C CA . LEU B 1 81 ? 11.93 14.156 -1.522 1 96.62 81 LEU B CA 1
ATOM 1589 C C . LEU B 1 81 ? 10.422 13.914 -1.538 1 96.62 81 LEU B C 1
ATOM 1591 O O . LEU B 1 81 ? 9.93 13.055 -2.273 1 96.62 81 LEU B O 1
ATOM 1595 N N . ILE B 1 82 ? 9.703 14.703 -0.777 1 97.38 82 ILE B N 1
ATOM 1596 C CA . ILE B 1 82 ? 8.25 14.57 -0.683 1 97.38 82 ILE B CA 1
ATOM 1597 C C . ILE B 1 82 ? 7.621 14.805 -2.053 1 97.38 82 ILE B C 1
ATOM 1599 O O . ILE B 1 82 ? 6.773 14.031 -2.496 1 97.38 82 ILE B O 1
ATOM 1603 N N . LYS B 1 83 ? 8.016 15.82 -2.732 1 96.5 83 LYS B N 1
ATOM 1604 C CA . LYS B 1 83 ? 7.477 16.141 -4.051 1 96.5 83 LYS B CA 1
ATOM 1605 C C . LYS B 1 83 ? 7.742 15.008 -5.043 1 96.5 83 LYS B C 1
ATOM 1607 O O . LYS B 1 83 ? 6.875 14.672 -5.852 1 96.5 83 LYS B O 1
ATOM 1612 N N . THR B 1 84 ? 8.914 14.453 -4.945 1 95.75 84 THR B N 1
ATOM 1613 C CA . THR B 1 84 ? 9.266 13.336 -5.82 1 95.75 84 THR B CA 1
ATOM 1614 C C . THR B 1 84 ? 8.352 12.141 -5.559 1 95.75 84 THR B C 1
ATOM 1616 O O . THR B 1 84 ? 7.82 11.547 -6.496 1 95.75 84 THR B O 1
ATOM 1619 N N . ILE B 1 85 ? 8.242 11.812 -4.309 1 96.81 85 ILE B N 1
ATOM 1620 C CA . ILE B 1 85 ? 7.406 10.672 -3.932 1 96.81 85 ILE B CA 1
ATOM 1621 C C . ILE B 1 85 ? 5.98 10.891 -4.426 1 96.81 85 ILE B C 1
ATOM 1623 O O . ILE B 1 85 ? 5.387 10.008 -5.043 1 96.81 85 ILE B O 1
ATOM 1627 N N . ILE B 1 86 ? 5.453 12.086 -4.207 1 97.12 86 ILE B N 1
ATOM 1628 C CA . ILE B 1 86 ? 4.09 12.406 -4.613 1 97.12 86 ILE B CA 1
ATOM 1629 C C . ILE B 1 86 ? 3.963 12.297 -6.129 1 97.12 86 ILE B C 1
ATOM 1631 O O . ILE B 1 86 ? 3.023 11.688 -6.641 1 97.12 86 ILE B O 1
ATOM 1635 N N . THR B 1 87 ? 4.879 12.875 -6.809 1 95.62 87 THR B N 1
ATOM 1636 C CA . THR B 1 87 ? 4.848 12.875 -8.266 1 95.62 87 THR B CA 1
ATOM 1637 C C . THR B 1 87 ? 4.895 11.453 -8.812 1 95.62 87 THR B C 1
ATOM 1639 O O . THR B 1 87 ? 4.125 11.102 -9.703 1 95.62 87 THR B O 1
ATOM 1642 N N . GLU B 1 88 ? 5.73 10.633 -8.312 1 96 88 GLU B N 1
ATOM 1643 C CA . GLU B 1 88 ? 5.871 9.258 -8.781 1 96 88 GLU B CA 1
ATOM 1644 C C . GLU B 1 88 ? 4.617 8.445 -8.477 1 96 88 GLU B C 1
ATOM 1646 O O . GLU B 1 88 ? 4.156 7.668 -9.32 1 96 88 GLU B O 1
ATOM 1651 N N . LEU B 1 89 ? 4.121 8.625 -7.285 1 96.88 89 LEU B N 1
ATOM 1652 C CA . LEU B 1 89 ? 2.959 7.832 -6.898 1 96.88 89 LEU B CA 1
ATOM 1653 C C . LEU B 1 89 ? 1.733 8.227 -7.719 1 96.88 89 LEU B C 1
ATOM 1655 O O . LEU B 1 89 ? 0.878 7.387 -8.008 1 96.88 89 LEU B O 1
ATOM 1659 N N . LYS B 1 90 ? 1.674 9.414 -8.141 1 96 90 LYS B N 1
ATOM 1660 C CA . LYS B 1 90 ? 0.553 9.859 -8.961 1 96 90 LYS B CA 1
ATOM 1661 C C . LYS B 1 90 ? 0.618 9.25 -10.359 1 96 90 LYS B C 1
ATOM 1663 O O . LYS B 1 90 ? -0.372 9.258 -11.094 1 96 90 LYS B O 1
ATOM 1668 N N . GLN B 1 91 ? 1.775 8.734 -10.734 1 94.81 91 GLN B N 1
ATOM 1669 C CA . GLN B 1 91 ? 1.971 8.211 -12.086 1 94.81 91 GLN B CA 1
ATOM 1670 C C . GLN B 1 91 ? 1.552 6.742 -12.164 1 94.81 91 GLN B C 1
ATOM 1672 O O . GLN B 1 91 ? 1.526 6.16 -13.25 1 94.81 91 GLN B O 1
ATOM 1677 N N . VAL B 1 92 ? 1.314 6.176 -11.055 1 95 92 VAL B N 1
ATOM 1678 C CA . VAL B 1 92 ? 0.884 4.781 -11.047 1 95 92 VAL B CA 1
ATOM 1679 C C . VAL B 1 92 ? -0.516 4.672 -10.453 1 95 92 VAL B C 1
ATOM 1681 O O . VAL B 1 92 ? -0.897 5.48 -9.602 1 95 92 VAL B O 1
ATOM 1684 N N . ASN B 1 93 ? -1.229 3.643 -10.828 1 95.31 93 ASN B N 1
ATOM 1685 C CA . ASN B 1 93 ? -2.539 3.457 -10.211 1 95.31 93 ASN B CA 1
ATOM 1686 C C . ASN B 1 93 ? -2.461 2.547 -8.992 1 95.31 93 ASN B C 1
ATOM 1688 O O . ASN B 1 93 ? -1.393 2.021 -8.672 1 95.31 93 ASN B O 1
ATOM 1692 N N . GLY B 1 94 ? -3.57 2.48 -8.328 1 96.25 94 GLY B N 1
ATOM 1693 C CA . GLY B 1 94 ? -3.611 1.71 -7.094 1 96.25 94 GLY B CA 1
ATOM 1694 C C . GLY B 1 94 ? -3.197 0.262 -7.281 1 96.25 94 GLY B C 1
ATOM 1695 O O . GLY B 1 94 ? -2.557 -0.324 -6.406 1 96.25 94 GLY B O 1
ATOM 1696 N N . LEU B 1 95 ? -3.594 -0.337 -8.391 1 96.5 95 LEU B N 1
ATOM 1697 C CA . LEU B 1 95 ? -3.205 -1.717 -8.664 1 96.5 95 LEU B CA 1
ATOM 1698 C C . LEU B 1 95 ? -1.693 -1.833 -8.836 1 96.5 95 LEU B C 1
ATOM 1700 O O . LEU B 1 95 ? -1.067 -2.732 -8.266 1 96.5 95 LEU B O 1
ATOM 1704 N N . GLN B 1 96 ? -1.144 -0.939 -9.586 1 96.06 96 GLN B N 1
ATOM 1705 C CA . GLN B 1 96 ? 0.304 -0.927 -9.766 1 96.06 96 GLN B CA 1
ATOM 1706 C C . GLN B 1 96 ? 1.023 -0.723 -8.438 1 96.06 96 GLN B C 1
ATOM 1708 O O . GLN B 1 96 ? 2.055 -1.348 -8.18 1 96.06 96 GLN B O 1
ATOM 1713 N N . PHE B 1 97 ? 0.528 0.217 -7.645 1 96 97 PHE B N 1
ATOM 1714 C CA . PHE B 1 97 ? 1.107 0.415 -6.324 1 96 97 PHE B CA 1
ATOM 1715 C C . PHE B 1 97 ? 1.106 -0.887 -5.531 1 96 97 PHE B C 1
ATOM 1717 O O . PHE B 1 97 ? 2.121 -1.259 -4.938 1 96 97 PHE B O 1
ATOM 1724 N N . LEU B 1 98 ? -0.005 -1.632 -5.477 1 96 98 LEU B N 1
ATOM 1725 C CA . LEU B 1 98 ? -0.159 -2.887 -4.746 1 96 98 LEU B CA 1
ATOM 1726 C C . LEU B 1 98 ? 0.829 -3.932 -5.254 1 96 98 LEU B C 1
ATOM 1728 O O . LEU B 1 98 ? 1.558 -4.539 -4.461 1 96 98 LEU B O 1
ATOM 1732 N N . LEU B 1 99 ? 0.947 -4.062 -6.582 1 96.31 99 LEU B N 1
ATOM 1733 C CA . LEU B 1 99 ? 1.667 -5.172 -7.195 1 96.31 99 LEU B CA 1
ATOM 1734 C C . LEU B 1 99 ? 3.164 -4.883 -7.25 1 96.31 99 LEU B C 1
ATOM 1736 O O . LEU B 1 99 ? 3.982 -5.785 -7.047 1 96.31 99 LEU B O 1
ATOM 1740 N N . ASP B 1 100 ? 3.482 -3.613 -7.477 1 94.12 100 ASP B N 1
ATOM 1741 C CA . ASP B 1 100 ? 4.875 -3.314 -7.801 1 94.12 100 ASP B CA 1
ATOM 1742 C C . ASP B 1 100 ? 5.602 -2.723 -6.598 1 94.12 100 ASP B C 1
ATOM 1744 O O . ASP B 1 100 ? 6.836 -2.709 -6.559 1 94.12 100 ASP B O 1
ATOM 1748 N N . ILE B 1 101 ? 4.883 -2.256 -5.633 1 93.31 101 ILE B N 1
ATOM 1749 C CA . ILE B 1 101 ? 5.527 -1.589 -4.508 1 93.31 101 ILE B CA 1
ATOM 1750 C C . ILE B 1 101 ? 5.211 -2.338 -3.215 1 93.31 101 ILE B C 1
ATOM 1752 O O . ILE B 1 101 ? 6.082 -2.996 -2.641 1 93.31 101 ILE B O 1
ATOM 1756 N N . LEU B 1 102 ? 3.943 -2.389 -2.85 1 93.44 102 LEU B N 1
ATOM 1757 C CA . LEU B 1 102 ? 3.566 -2.922 -1.543 1 93.44 102 LEU B CA 1
ATOM 1758 C C . LEU B 1 102 ? 3.926 -4.398 -1.435 1 93.44 102 LEU B C 1
ATOM 1760 O O . LEU B 1 102 ? 4.473 -4.836 -0.418 1 93.44 102 LEU B O 1
ATOM 1764 N N . LEU B 1 103 ? 3.668 -5.141 -2.449 1 93.12 103 LEU B N 1
ATOM 1765 C CA . LEU B 1 103 ? 3.91 -6.578 -2.439 1 93.12 103 LEU B CA 1
ATOM 1766 C C . LEU B 1 103 ? 5.395 -6.879 -2.252 1 93.12 103 LEU B C 1
ATOM 1768 O O . LEU B 1 103 ? 5.758 -7.938 -1.735 1 93.12 103 LEU B O 1
ATOM 1772 N N . TRP B 1 104 ? 6.246 -5.957 -2.568 1 90.81 104 TRP B N 1
ATOM 1773 C CA . TRP B 1 104 ? 7.684 -6.188 -2.521 1 90.81 104 TRP B CA 1
ATOM 1774 C C . TRP B 1 104 ? 8.305 -5.492 -1.314 1 90.81 104 TRP B C 1
ATOM 1776 O O . TRP B 1 104 ? 9.531 -5.48 -1.161 1 90.81 104 TRP B O 1
ATOM 1786 N N . THR B 1 105 ? 7.484 -4.828 -0.556 1 87.31 105 THR B N 1
ATOM 1787 C CA . THR B 1 105 ? 7.988 -4.195 0.657 1 87.31 105 THR B CA 1
ATOM 1788 C C . THR B 1 105 ? 8.484 -5.242 1.65 1 87.31 105 THR B C 1
ATOM 1790 O O . THR B 1 105 ? 7.727 -6.129 2.053 1 87.31 105 THR B O 1
ATOM 1793 N N . LYS B 1 106 ? 9.688 -5.02 1.996 1 79.19 106 LYS B N 1
ATOM 1794 C CA . LYS B 1 106 ? 10.312 -5.977 2.904 1 79.19 106 LYS B CA 1
ATOM 1795 C C . LYS B 1 106 ? 9.758 -5.84 4.316 1 79.19 106 LYS B C 1
ATOM 1797 O O . LYS B 1 106 ? 9.398 -4.742 4.746 1 79.19 106 LYS B O 1
ATOM 1802 N N . ASP B 1 107 ? 9.641 -6.844 5.055 1 74.88 107 ASP B N 1
ATOM 1803 C CA . ASP B 1 107 ? 9.273 -6.891 6.465 1 74.88 107 ASP B CA 1
ATOM 1804 C C . ASP B 1 107 ? 7.844 -6.391 6.676 1 74.88 107 ASP B C 1
ATOM 1806 O O . ASP B 1 107 ? 7.523 -5.832 7.727 1 74.88 107 ASP B O 1
ATOM 1810 N N . ARG B 1 108 ? 7.047 -6.305 5.602 1 75.25 108 ARG B N 1
ATOM 1811 C CA . ARG B 1 108 ? 5.668 -5.836 5.73 1 75.25 108 ARG B CA 1
ATOM 1812 C C . ARG B 1 108 ? 4.883 -6.715 6.699 1 75.25 108 ARG B C 1
ATOM 1814 O O . ARG B 1 108 ? 3.848 -6.293 7.223 1 75.25 108 ARG B O 1
ATOM 1821 N N . GLY B 1 109 ? 5.41 -7.785 7.211 1 71.69 109 GLY B N 1
ATOM 1822 C CA . GLY B 1 109 ? 4.648 -8.664 8.078 1 71.69 109 GLY B CA 1
ATOM 1823 C C . GLY B 1 109 ? 3.328 -9.102 7.477 1 71.69 109 GLY B C 1
ATOM 1824 O O . GLY B 1 109 ? 3.133 -9 6.262 1 71.69 109 GLY B O 1
ATOM 1825 N N . ASP B 1 110 ? 2.406 -9.602 8.344 1 72.94 110 ASP B N 1
ATOM 1826 C CA . ASP B 1 110 ? 1.085 -10.039 7.895 1 72.94 110 ASP B CA 1
ATOM 1827 C C . ASP B 1 110 ? 0.15 -8.844 7.711 1 72.94 110 ASP B C 1
ATOM 1829 O O . ASP B 1 110 ? -0.214 -8.18 8.68 1 72.94 110 ASP B O 1
ATOM 1833 N N . LEU B 1 111 ? 0.042 -8.32 6.555 1 80.12 111 LEU B N 1
ATOM 1834 C CA . LEU B 1 111 ? -0.811 -7.184 6.23 1 80.12 111 LEU B CA 1
ATOM 1835 C C . LEU B 1 111 ? -2.141 -7.648 5.648 1 80.12 111 LEU B C 1
ATOM 1837 O O . LEU B 1 111 ? -2.174 -8.539 4.797 1 80.12 111 LEU B O 1
ATOM 1841 N N . ASN B 1 112 ? -3.182 -7.168 6.301 1 83.19 112 ASN B N 1
ATOM 1842 C CA . ASN B 1 112 ? -4.531 -7.375 5.777 1 83.19 112 ASN B CA 1
ATOM 1843 C C . ASN B 1 112 ? -5.141 -6.07 5.27 1 83.19 112 ASN B C 1
ATOM 1845 O O . ASN B 1 112 ? -5.523 -5.211 6.066 1 83.19 112 ASN B O 1
ATOM 1849 N N . LEU B 1 113 ? -5.285 -5.906 3.992 1 89.19 113 LEU B N 1
ATOM 1850 C CA . LEU B 1 113 ? -5.668 -4.633 3.393 1 89.19 113 LEU B CA 1
ATOM 1851 C C . LEU B 1 113 ? -7.184 -4.461 3.396 1 89.19 113 LEU B C 1
ATOM 1853 O O . LEU B 1 113 ? -7.688 -3.352 3.211 1 89.19 113 LEU B O 1
ATOM 1857 N N . LYS B 1 114 ? -7.977 -5.609 3.625 1 88.44 114 LYS B N 1
ATOM 1858 C CA . LYS B 1 114 ? -9.438 -5.598 3.674 1 88.44 114 LYS B CA 1
ATOM 1859 C C . LYS B 1 114 ? -10.023 -4.938 2.43 1 88.44 114 LYS B C 1
ATOM 1861 O O . LYS B 1 114 ? -10.891 -4.066 2.533 1 88.44 114 LYS B O 1
ATOM 1866 N N . LEU B 1 115 ? -9.492 -5.312 1.272 1 92.38 115 LEU B N 1
ATOM 1867 C CA . LEU B 1 115 ? -9.867 -4.652 0.027 1 92.38 115 LEU B CA 1
ATOM 1868 C C . LEU B 1 115 ? -11.266 -5.082 -0.414 1 92.38 115 LEU B C 1
ATOM 1870 O O . LEU B 1 115 ? -11.812 -4.527 -1.369 1 92.38 115 LEU B O 1
ATOM 1874 N N . GLU B 1 116 ? -11.867 -5.941 0.282 1 88 116 GLU B N 1
ATOM 1875 C CA . GLU B 1 116 ? -13.234 -6.348 -0.034 1 88 116 GLU B CA 1
ATOM 1876 C C . GLU B 1 116 ? -14.227 -5.23 0.276 1 88 116 GLU B C 1
ATOM 1878 O O . GLU B 1 116 ? -15.375 -5.273 -0.171 1 88 116 GLU B O 1
ATOM 1883 N N . THR B 1 117 ? -13.648 -4.238 0.999 1 81.88 117 THR B N 1
ATOM 1884 C CA . THR B 1 117 ? -14.547 -3.178 1.428 1 81.88 117 THR B CA 1
ATOM 1885 C C . THR B 1 117 ? -14.32 -1.909 0.61 1 81.88 117 THR B C 1
ATOM 1887 O O . THR B 1 117 ? -14.852 -0.847 0.939 1 81.88 117 THR B O 1
ATOM 1890 N N . LEU B 1 118 ? -13.5 -1.9 -0.48 1 77.25 118 LEU B N 1
ATOM 1891 C CA . LEU B 1 118 ? -13.203 -0.721 -1.287 1 77.25 118 LEU B CA 1
ATOM 1892 C C . LEU B 1 118 ? -14.484 -0.119 -1.854 1 77.25 118 LEU B C 1
ATOM 1894 O O . LEU B 1 118 ? -14.531 1.073 -2.168 1 77.25 118 LEU B O 1
ATOM 1898 N N . ARG B 1 119 ? -15.734 -0.042 -1.384 1 57.16 119 ARG B N 1
ATOM 1899 C CA . ARG B 1 119 ? -16.891 0.647 -1.97 1 57.16 119 ARG B CA 1
ATOM 1900 C C . ARG B 1 119 ? -16.828 2.145 -1.69 1 57.16 119 ARG B C 1
ATOM 1902 O O . ARG B 1 119 ? -16.234 2.572 -0.697 1 57.16 119 ARG B O 1
#

Solvent-accessible surface area (backbone atoms only — not comparable to full-atom values): 13014 Å² total; per-residue (Å²): 122,83,70,77,87,44,76,40,79,32,37,33,47,43,66,59,55,96,46,84,85,40,68,44,80,43,62,31,38,26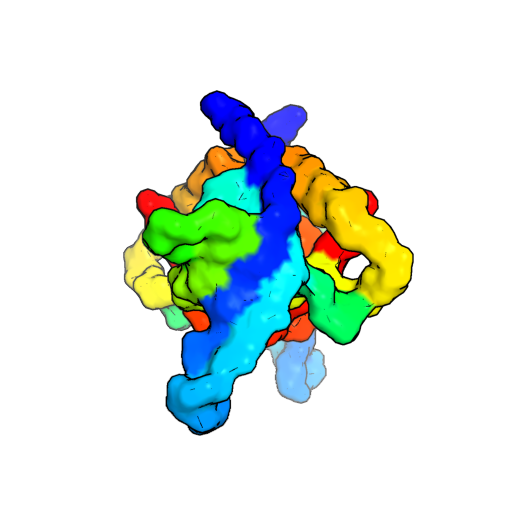,42,71,72,39,30,36,40,30,76,54,96,33,25,35,31,38,31,38,33,36,70,38,83,96,44,82,59,34,29,31,73,47,77,44,56,74,37,39,40,24,58,83,49,61,90,56,60,60,68,61,50,51,51,47,43,50,55,56,25,57,73,32,29,21,44,51,34,46,65,71,43,59,45,61,32,64,77,41,65,82,34,54,60,47,44,81,63,72,122,127,85,72,76,87,42,77,41,79,29,39,34,47,43,67,59,56,98,46,83,86,40,67,43,81,42,61,32,39,26,43,70,71,38,30,37,42,32,77,54,95,32,26,35,31,39,30,39,33,36,69,38,84,98,44,83,59,33,29,31,72,48,77,43,57,73,35,38,40,24,57,84,50,62,88,56,60,61,68,61,50,50,52,47,45,51,55,54,26,57,73,32,29,21,45,50,36,46,66,70,42,58,43,61,30,63,77,43,66,84,35,53,61,46,43,81,62,72,120

Organism: NCBI:txid248903

Radius of gyration: 19.98 Å; Cα contacts (8 Å, |Δi|>4): 480; chains: 2; bounding box: 39×61×53 Å

Nearest PDB structures (foldseek):
  4gfc-assembly1_A  TM=2.824E-01  e=1.292E-01  Caenorhabditis elegans
  6i52-assembly1_A  TM=3.045E-01  e=7.883E-01  Saccharomyces cerevisiae S288C
  6sh3-assembly1_A  TM=2.146E-01  e=6.242E-01  Saccharomyces cerevisiae
  6uks-assembly1_A  TM=1.741E-01  e=1.539E-01  Mus musculus
  8t7u-assembly1_A  TM=2.020E-01  e=6.242E-01  Mus musculus

Sequence (238 aa):
MIANIELELASMVLGPWDNPHQYALYEGYVLNERHIFIMDEGSLWLRHVLKAPHMDHLYIDGGSGGMIIANEVEGMDTLALIKTIITELKQVNGLQFLLDILLWTKDRGDLNLKLETLRMIANIELELASMVLGPWDNPHQYALYEGYVLNERHIFIMDEGSLWLRHVLKAPHMDHLYIDGGSGGMIIANEVEGMDTLALIKTIITELKQVNGLQFLLDILLWTKDRGDLNLKLETLR